Protein AF-A0A534JGC3-F1 (afdb_monomer)

Solvent-accessible surface area (backbone atoms only — not comparable to full-atom values): 11178 Å² total; per-residue (Å²): 137,80,80,86,68,91,65,98,60,83,80,88,78,69,79,90,50,71,97,55,90,87,75,92,78,76,55,64,50,77,40,81,87,81,71,43,49,24,52,60,81,41,47,52,70,54,43,50,72,74,51,49,39,66,46,51,52,41,22,65,76,72,64,45,76,61,54,73,67,55,44,52,52,51,49,48,53,30,35,71,33,22,68,71,59,68,69,54,56,53,52,56,66,71,50,62,66,81,57,53,70,65,59,55,49,54,52,47,55,55,54,47,48,79,70,40,92,57,63,87,47,82,49,74,68,50,46,50,53,50,48,46,40,48,66,25,24,50,50,47,52,55,20,34,42,57,22,47,54,68,75,40,81,67,53,78,76,51,66,91,44,59,69,40,41,32,36,51,20,29,54,72,72,46,88,66,55,72,64,61,26,49,54,43,24,41,73,67,94

Sequence (189 aa):
MGSLGGGTGPPRIDKGLDDVYVKQTTICMVDGVQGRLLYRGYDIRDLAKFSTFEETAYLLWYGRLPNREQLAAFSGDLAANRPIPHAIVSLLKVLPKNTAPIDALRTAVSALGALDPELSDMSREANLRKAVRLTAKIPTIVAAFHRIRGGQRVVKPNAKYATAKDYLRMITGLKPDNRAARIMDIALI

Radius of gyration: 20.34 Å; Cα contacts (8 Å, |Δi|>4): 203; chains: 1; bounding box: 45×52×48 Å

Mean predicted aligned error: 4.91 Å

pLDDT: mean 94.65, std 9.85, range [38.84, 9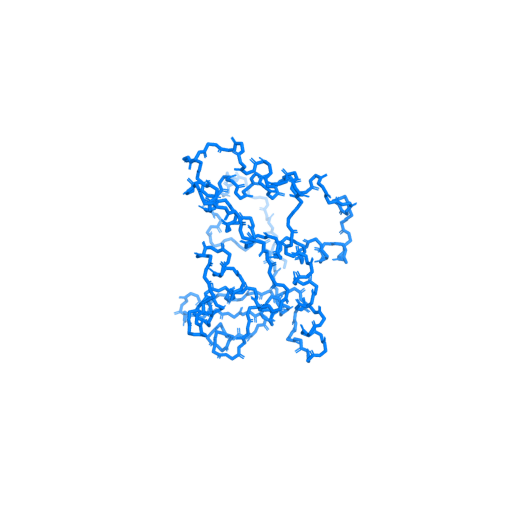8.69]

Nearest PDB structures (foldseek):
  8bp7-assembly1_D  TM=9.556E-01  e=1.464E-14  Synechococcus elongatus PCC 7942 = FACHB-805
  8bp7-assembly1_A  TM=9.537E-01  e=1.625E-14  Synechococcus elongatus PCC 7942 = FACHB-805
  8bp7-assembly1_C  TM=9.458E-01  e=5.675E-14  Synechococcus elongatus PCC 7942 = FACHB-805
  8bp7-assembly1_B  TM=9.571E-01  e=1.060E-13  Synechococcus elongatus PCC 7942 = FACHB-805
  8bp7-assembly1_F  TM=9.604E-01  e=1.240E-13  Synechococcus elongatus PCC 7942 = FACHB-805

Structure (mmCIF, N/CA/C/O backbone):
data_AF-A0A534JGC3-F1
#
_entry.id   AF-A0A534JGC3-F1
#
loop_
_atom_site.group_PDB
_atom_site.id
_atom_site.type_symbol
_atom_site.label_atom_id
_atom_site.label_alt_id
_atom_site.label_comp_id
_atom_site.label_asym_id
_atom_site.label_entity_id
_atom_site.label_seq_id
_atom_site.pdbx_PDB_ins_code
_atom_site.Cartn_x
_atom_site.Cartn_y
_atom_site.Cartn_z
_atom_site.occupancy
_atom_site.B_iso_or_equiv
_atom_site.auth_seq_id
_atom_site.auth_comp_id
_atom_site.auth_asym_id
_atom_site.auth_atom_id
_atom_site.pdbx_PDB_model_num
ATOM 1 N N . MET A 1 1 ? 26.331 10.218 -27.751 1.00 38.84 1 MET A N 1
ATOM 2 C CA . MET A 1 1 ? 26.905 11.430 -27.126 1.00 38.84 1 MET A CA 1
ATOM 3 C C . MET A 1 1 ? 26.623 12.609 -28.043 1.00 38.84 1 MET A C 1
ATOM 5 O O . MET A 1 1 ? 27.377 12.843 -28.973 1.00 38.84 1 MET A O 1
ATOM 9 N N . GLY A 1 2 ? 25.486 13.280 -27.848 1.00 44.41 2 GLY A N 1
ATOM 10 C CA . GLY A 1 2 ? 25.210 14.562 -28.493 1.00 44.41 2 GLY A CA 1
ATOM 11 C C . GLY A 1 2 ? 25.735 15.663 -27.584 1.00 44.41 2 GLY A C 1
ATOM 12 O O . GLY A 1 2 ? 25.279 15.782 -26.451 1.00 44.41 2 GLY A O 1
ATOM 13 N N . SER A 1 3 ? 26.744 16.389 -28.053 1.00 46.94 3 SER A N 1
ATOM 14 C CA . SER A 1 3 ? 27.280 17.585 -27.408 1.00 46.94 3 SER A CA 1
ATOM 15 C C . SER A 1 3 ? 26.150 18.593 -27.168 1.00 46.94 3 SER A C 1
ATOM 17 O O . SER A 1 3 ? 25.527 19.052 -28.125 1.00 46.94 3 SER A O 1
ATOM 19 N N . LEU A 1 4 ? 25.881 18.937 -25.903 1.00 59.03 4 LEU A N 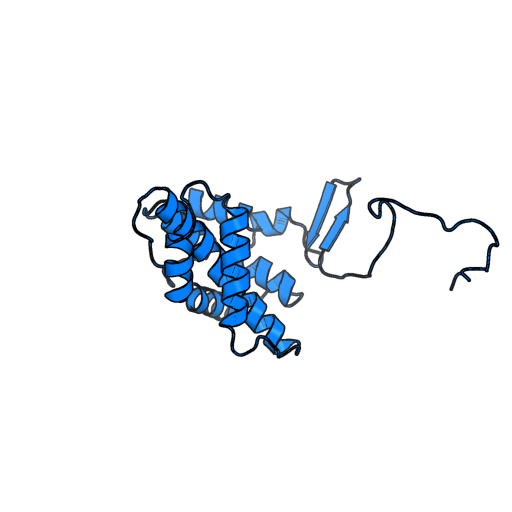1
ATOM 20 C CA . LEU A 1 4 ? 25.120 20.139 -25.555 1.00 59.03 4 LEU A CA 1
ATOM 21 C C . LEU A 1 4 ? 26.043 21.332 -25.813 1.00 59.03 4 LEU A C 1
ATOM 23 O O . LEU A 1 4 ? 26.717 21.834 -24.915 1.00 59.03 4 LEU A O 1
ATOM 27 N N . GLY A 1 5 ? 26.138 21.701 -27.090 1.00 47.84 5 GLY A N 1
ATOM 28 C CA . GLY A 1 5 ? 26.887 22.856 -27.551 1.00 47.84 5 GLY A CA 1
ATOM 29 C C . GLY A 1 5 ? 26.400 24.122 -26.854 1.00 47.84 5 GLY A C 1
ATOM 30 O O . GLY A 1 5 ? 25.197 24.339 -26.700 1.00 47.84 5 GLY A O 1
ATOM 31 N N . GLY A 1 6 ? 27.360 24.949 -26.439 1.00 53.56 6 GLY A N 1
ATOM 32 C CA . GLY A 1 6 ? 27.136 26.281 -25.893 1.00 53.56 6 GLY A CA 1
ATOM 33 C C . GLY A 1 6 ? 26.474 27.200 -26.916 1.00 53.56 6 GLY A C 1
ATOM 34 O O . GLY A 1 6 ? 27.149 27.911 -27.653 1.00 53.56 6 GLY A O 1
ATOM 35 N N . GLY A 1 7 ? 25.144 27.175 -26.960 1.00 58.59 7 GLY A N 1
ATOM 36 C CA . GLY A 1 7 ? 24.338 28.177 -27.640 1.00 58.59 7 GLY A CA 1
ATOM 37 C C . GLY A 1 7 ? 24.177 29.402 -26.746 1.00 58.59 7 GLY A C 1
ATOM 38 O O . GLY A 1 7 ? 23.713 29.292 -25.616 1.00 58.59 7 GLY A O 1
ATOM 39 N N . THR A 1 8 ? 24.524 30.578 -27.258 1.00 63.91 8 THR A N 1
ATOM 40 C CA . THR A 1 8 ? 24.364 31.893 -26.610 1.00 63.91 8 THR A CA 1
ATOM 41 C C . THR A 1 8 ? 22.908 32.397 -26.609 1.00 63.91 8 THR A C 1
ATOM 43 O O . THR A 1 8 ? 22.660 33.601 -26.598 1.00 63.91 8 THR A O 1
ATOM 46 N N . GLY A 1 9 ? 21.930 31.485 -26.636 1.00 72.00 9 GLY A N 1
ATOM 47 C CA . GLY A 1 9 ? 20.498 31.787 -26.572 1.00 72.00 9 GLY A CA 1
ATOM 48 C C . GLY A 1 9 ? 19.922 31.555 -25.170 1.00 72.00 9 GLY A C 1
ATOM 49 O O . GLY A 1 9 ? 20.527 30.839 -24.370 1.00 72.00 9 GLY A O 1
ATOM 50 N N . PRO A 1 10 ? 18.756 32.139 -24.844 1.00 77.25 10 PRO A N 1
ATOM 51 C CA . PRO A 1 10 ? 18.090 31.860 -23.576 1.00 77.25 10 PRO A CA 1
ATOM 52 C C . PRO A 1 10 ? 17.794 30.353 -23.449 1.00 77.25 10 PRO A C 1
ATOM 54 O O . PRO A 1 10 ? 17.443 29.715 -24.447 1.00 77.25 10 PRO A O 1
ATOM 57 N N . PRO A 1 11 ? 17.933 29.762 -22.247 1.00 80.88 11 PRO A N 1
ATOM 58 C CA . PRO A 1 11 ? 17.708 28.336 -22.045 1.00 80.88 11 PRO A CA 1
ATOM 59 C C . PRO A 1 11 ? 16.278 27.954 -22.437 1.00 80.88 11 PRO A C 1
ATOM 61 O O . PRO A 1 11 ? 15.320 28.658 -22.111 1.00 80.88 11 PRO A O 1
ATOM 64 N N . ARG A 1 12 ? 16.127 26.814 -23.117 1.00 82.62 12 ARG A N 1
ATOM 65 C CA . ARG A 1 12 ? 14.813 26.226 -23.393 1.00 82.62 12 ARG A CA 1
ATOM 66 C C . ARG A 1 12 ? 14.196 25.749 -22.074 1.00 82.62 12 ARG A C 1
ATOM 68 O O . ARG A 1 12 ? 14.819 24.980 -21.348 1.00 82.62 12 ARG A O 1
ATOM 75 N N . ILE A 1 13 ? 12.987 26.220 -21.766 1.00 85.31 13 ILE A N 1
ATOM 76 C CA . ILE A 1 13 ? 12.234 25.846 -20.561 1.00 85.31 13 ILE A CA 1
ATOM 77 C C . ILE A 1 13 ? 11.013 25.028 -20.987 1.00 85.31 13 ILE A C 1
ATOM 79 O O . ILE A 1 13 ? 10.005 25.594 -21.410 1.00 85.31 13 ILE A O 1
ATOM 83 N N . ASP A 1 14 ? 11.085 23.707 -20.838 1.00 86.19 14 ASP A N 1
ATOM 84 C CA . ASP A 1 14 ? 9.953 22.803 -21.061 1.00 86.19 14 ASP A CA 1
ATOM 85 C C . ASP A 1 14 ? 9.139 22.667 -19.756 1.00 86.19 14 ASP A C 1
ATOM 87 O O . ASP A 1 14 ? 9.500 21.937 -18.828 1.00 86.19 14 ASP A O 1
ATOM 91 N N . LYS A 1 15 ? 8.047 23.437 -19.636 1.00 88.38 15 LYS A N 1
ATOM 92 C CA . LYS A 1 15 ? 7.159 23.394 -18.459 1.00 88.38 15 LYS A CA 1
ATOM 93 C C . LYS A 1 15 ? 6.433 22.046 -18.404 1.00 88.38 15 LYS A C 1
ATOM 95 O O . LYS A 1 15 ? 5.846 21.638 -19.392 1.00 88.38 15 LYS A O 1
ATOM 100 N N . GLY A 1 16 ? 6.435 21.391 -17.242 1.00 92.25 16 GLY A N 1
ATOM 101 C CA . GLY A 1 16 ? 5.720 20.122 -17.033 1.00 92.25 16 GLY A CA 1
ATOM 102 C C . GLY A 1 16 ? 6.505 18.856 -17.392 1.00 92.25 16 GLY A C 1
ATOM 103 O O . GLY A 1 16 ? 6.066 17.779 -17.010 1.00 92.25 16 GLY A O 1
ATOM 104 N N . LEU A 1 17 ? 7.692 18.984 -18.007 1.00 92.06 17 LEU A N 1
ATOM 105 C CA . LEU A 1 17 ? 8.530 17.867 -18.480 1.00 92.06 17 LEU A CA 1
ATOM 106 C C . LEU A 1 17 ? 7.886 17.011 -19.589 1.00 92.06 17 LEU A C 1
ATOM 108 O O . LEU A 1 17 ? 8.286 15.863 -19.786 1.00 92.06 17 LEU A O 1
ATOM 112 N N . ASP A 1 18 ? 6.928 17.570 -20.331 1.00 89.31 18 ASP A N 1
ATOM 113 C CA . ASP A 1 18 ? 6.351 16.911 -21.504 1.00 89.31 18 ASP A CA 1
ATOM 114 C C . ASP A 1 18 ? 7.446 16.634 -22.547 1.00 89.31 18 ASP A C 1
ATOM 116 O O . ASP A 1 18 ? 8.287 17.489 -22.825 1.00 89.31 18 ASP A O 1
ATOM 120 N N . ASP A 1 19 ? 7.467 15.409 -23.078 1.00 86.38 19 ASP A N 1
ATOM 121 C CA . ASP A 1 19 ? 8.487 14.895 -24.005 1.00 86.38 19 ASP A CA 1
ATOM 122 C C . ASP A 1 19 ? 9.945 14.941 -23.487 1.00 86.38 19 ASP A C 1
ATOM 124 O O . ASP A 1 19 ? 10.899 14.810 -24.260 1.00 86.38 19 ASP A O 1
ATOM 128 N N . VAL A 1 20 ? 10.148 15.059 -22.166 1.00 92.19 20 VAL A N 1
ATOM 129 C CA . VAL A 1 20 ? 11.479 15.037 -21.536 1.00 92.19 20 VAL A CA 1
ATOM 130 C C . VAL A 1 20 ? 11.757 13.685 -20.872 1.00 92.19 20 VAL A C 1
ATOM 132 O O . VAL A 1 20 ? 11.174 13.320 -19.850 1.00 92.19 20 VAL A O 1
ATOM 135 N N . TYR A 1 21 ? 12.738 12.947 -21.398 1.00 91.38 21 TYR A N 1
ATOM 136 C CA . TYR A 1 21 ? 13.225 11.716 -20.769 1.00 91.38 21 TYR A CA 1
ATOM 137 C C . TYR A 1 21 ? 14.117 12.021 -19.554 1.00 91.38 21 TYR A C 1
ATOM 139 O O . TYR A 1 21 ? 15.240 12.499 -19.701 1.00 91.38 21 TYR A O 1
ATOM 147 N N . VAL A 1 22 ? 13.642 11.694 -18.346 1.00 94.62 22 VAL A N 1
ATOM 148 C CA . VAL A 1 22 ? 14.356 11.989 -17.083 1.00 94.62 22 VAL A CA 1
ATOM 149 C C . VAL A 1 22 ? 15.281 10.851 -16.635 1.00 94.62 22 VAL A C 1
ATOM 151 O O . VAL A 1 22 ? 16.325 11.094 -16.029 1.00 94.62 22 VAL A O 1
ATOM 154 N N . LYS A 1 23 ? 14.902 9.588 -16.878 1.00 95.75 23 LYS A N 1
ATOM 155 C CA . LYS A 1 23 ? 15.652 8.418 -16.393 1.00 95.75 23 LYS A CA 1
ATOM 156 C C . LYS A 1 23 ? 15.297 7.142 -17.156 1.00 95.75 23 LYS A C 1
ATOM 158 O O . LYS A 1 23 ? 14.182 6.992 -17.643 1.00 95.75 23 LYS A O 1
ATOM 163 N N . GLN A 1 24 ? 16.226 6.189 -17.182 1.00 95.88 24 GLN A N 1
ATOM 164 C CA . GLN A 1 24 ? 15.961 4.814 -17.611 1.00 95.88 24 GLN A CA 1
ATOM 165 C C . GLN A 1 24 ? 15.318 3.991 -16.481 1.00 95.88 24 GLN A C 1
ATOM 167 O O . GLN A 1 24 ? 15.704 4.108 -15.315 1.00 95.88 24 GLN A O 1
ATOM 172 N N . THR A 1 25 ? 14.356 3.129 -16.815 1.00 96.12 25 THR A N 1
ATOM 173 C CA . THR A 1 25 ? 13.675 2.246 -15.858 1.00 96.12 25 THR A CA 1
ATOM 174 C C . THR A 1 25 ? 13.360 0.894 -16.483 1.00 96.12 25 THR A C 1
ATOM 176 O O . THR A 1 25 ? 13.148 0.785 -17.685 1.00 96.12 25 THR A O 1
ATOM 179 N N . THR A 1 26 ? 13.307 -0.136 -15.644 1.00 96.06 26 THR A N 1
ATOM 180 C CA . THR A 1 26 ? 12.885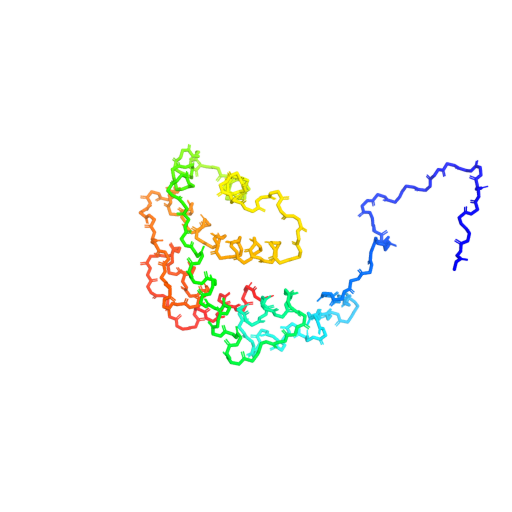 -1.493 -16.018 1.00 96.06 26 THR A CA 1
ATOM 181 C C . THR A 1 26 ? 11.605 -1.914 -15.294 1.00 96.06 26 THR A C 1
ATOM 183 O O . THR A 1 26 ? 11.266 -3.094 -15.292 1.00 96.06 26 THR A O 1
ATOM 186 N N . ILE A 1 27 ? 10.927 -0.986 -14.603 1.00 97.25 27 ILE A N 1
ATOM 187 C CA . ILE A 1 27 ? 9.768 -1.287 -13.744 1.00 97.25 27 ILE A CA 1
ATOM 188 C C . ILE A 1 27 ? 8.490 -1.413 -14.570 1.00 97.25 27 ILE A C 1
ATOM 190 O O . ILE A 1 27 ? 7.770 -2.401 -14.444 1.00 97.25 27 ILE A O 1
ATOM 194 N N . CYS A 1 28 ? 8.217 -0.409 -15.397 1.00 96.50 28 CYS A N 1
ATOM 195 C CA . CYS A 1 28 ? 6.967 -0.266 -16.119 1.00 96.50 28 CYS A CA 1
ATOM 196 C C . CYS A 1 28 ? 7.232 0.310 -17.513 1.00 96.50 28 CYS A C 1
ATOM 198 O O . CYS A 1 28 ? 8.108 1.164 -17.663 1.00 96.50 28 CYS A O 1
ATOM 200 N N . MET A 1 29 ? 6.475 -0.151 -18.505 1.00 96.62 29 MET A N 1
ATOM 201 C CA . MET A 1 29 ? 6.429 0.418 -19.849 1.00 96.62 29 MET A CA 1
ATOM 202 C C . MET A 1 29 ? 4.987 0.807 -20.169 1.00 96.62 29 MET A C 1
ATOM 204 O O . MET A 1 29 ? 4.080 -0.015 -20.037 1.00 96.62 29 MET A O 1
ATOM 208 N N . VAL A 1 30 ? 4.793 2.047 -20.613 1.00 96.31 30 VAL A N 1
ATOM 209 C CA . VAL A 1 30 ? 3.500 2.570 -21.060 1.00 96.31 30 VAL A CA 1
ATOM 210 C C . VAL A 1 30 ? 3.601 2.868 -22.549 1.00 96.31 30 VAL A C 1
ATOM 212 O O . VAL A 1 30 ? 4.459 3.643 -22.961 1.00 96.31 30 VAL A O 1
ATOM 215 N N . ASP A 1 31 ? 2.722 2.266 -23.340 1.00 94.12 31 ASP A N 1
ATOM 216 C CA . ASP A 1 31 ? 2.498 2.623 -24.738 1.00 94.12 31 ASP A CA 1
ATOM 217 C C . ASP A 1 31 ? 1.109 3.257 -24.846 1.00 94.12 31 ASP A C 1
ATOM 219 O O . ASP A 1 31 ? 0.085 2.567 -24.854 1.00 94.12 31 ASP A O 1
ATOM 223 N N . GLY A 1 32 ? 1.079 4.591 -24.883 1.00 91.00 32 GLY A N 1
ATOM 224 C CA . GLY A 1 32 ? -0.159 5.362 -24.987 1.00 91.00 32 GLY A CA 1
ATOM 225 C C . GLY A 1 32 ? -0.838 5.254 -26.354 1.00 91.00 32 GLY A C 1
ATOM 226 O O . GLY A 1 32 ? -2.045 5.456 -26.437 1.00 91.00 32 GLY A O 1
ATOM 227 N N . VAL A 1 33 ? -0.098 4.893 -27.408 1.00 92.56 33 VAL A N 1
ATOM 228 C CA . VAL A 1 33 ? -0.638 4.759 -28.770 1.00 92.56 33 VAL A CA 1
ATOM 229 C C . VAL A 1 33 ? -1.382 3.434 -28.910 1.00 92.56 33 VAL A C 1
ATOM 231 O O . VAL A 1 33 ? -2.496 3.397 -29.425 1.00 92.56 33 VAL A O 1
ATOM 234 N N . GLN A 1 34 ? -0.792 2.344 -28.415 1.00 93.25 34 GLN A N 1
ATOM 235 C CA . GLN A 1 34 ? -1.412 1.014 -28.435 1.00 93.25 34 GLN A CA 1
ATOM 236 C C . GLN A 1 34 ? -2.290 0.732 -27.205 1.00 93.25 34 GLN A C 1
ATOM 238 O O . GLN A 1 34 ? -2.928 -0.320 -27.129 1.00 93.25 34 GLN A O 1
ATOM 243 N N . GLY A 1 35 ? -2.310 1.636 -26.221 1.00 94.06 35 GLY A N 1
ATOM 244 C CA . GLY A 1 35 ? -3.048 1.462 -24.971 1.00 94.06 35 GLY A CA 1
ATOM 245 C C . GLY A 1 35 ? -2.554 0.265 -24.153 1.00 94.06 35 GLY A C 1
ATOM 246 O O . GLY A 1 35 ? -3.367 -0.501 -23.624 1.00 94.06 35 GLY A O 1
ATOM 247 N N . ARG A 1 36 ? -1.230 0.066 -24.087 1.00 95.38 36 ARG A N 1
ATOM 248 C CA . ARG A 1 36 ? -0.596 -1.049 -23.367 1.00 95.38 36 ARG A CA 1
ATOM 249 C C . ARG A 1 36 ? 0.160 -0.562 -22.140 1.00 95.38 36 ARG A C 1
ATOM 251 O O . ARG A 1 36 ? 0.865 0.443 -22.179 1.00 95.38 36 ARG A O 1
ATOM 258 N N . LEU A 1 37 ? 0.046 -1.333 -21.066 1.00 97.25 37 LEU A N 1
ATOM 259 C CA . LEU A 1 37 ? 0.749 -1.121 -19.808 1.00 97.25 37 LEU A CA 1
ATOM 260 C C . LEU A 1 37 ? 1.401 -2.439 -19.401 1.00 97.25 37 LEU A C 1
ATOM 262 O O . LEU A 1 37 ? 0.703 -3.436 -19.209 1.00 97.25 37 LEU A O 1
ATOM 266 N N . LEU A 1 38 ? 2.729 -2.439 -19.287 1.00 97.75 38 LEU A N 1
ATOM 267 C CA . LEU A 1 38 ? 3.504 -3.612 -18.900 1.00 97.75 38 LEU A CA 1
ATOM 268 C C . LEU A 1 38 ? 4.206 -3.375 -17.565 1.00 97.75 38 LEU A C 1
ATOM 270 O O . LEU A 1 38 ? 4.973 -2.421 -17.443 1.00 97.75 38 LEU A O 1
ATOM 274 N N . TYR A 1 39 ? 4.045 -4.281 -16.605 1.00 98.31 39 TYR A N 1
ATOM 275 C CA . TYR A 1 39 ? 4.857 -4.328 -15.387 1.00 98.31 39 TYR A CA 1
ATOM 276 C C . TYR A 1 39 ? 5.914 -5.409 -15.524 1.00 98.31 39 TYR A C 1
ATOM 278 O O . TYR A 1 39 ? 5.590 -6.585 -15.665 1.00 98.31 39 TYR A O 1
ATOM 286 N N . ARG A 1 40 ? 7.194 -5.022 -15.495 1.00 97.50 40 ARG A N 1
ATOM 287 C CA . ARG A 1 40 ? 8.328 -5.949 -15.680 1.00 97.50 40 ARG A CA 1
ATOM 288 C C . ARG A 1 40 ? 8.177 -6.863 -16.914 1.00 97.50 40 ARG A C 1
ATOM 290 O O . ARG A 1 40 ? 8.612 -8.007 -16.890 1.00 97.50 40 ARG A O 1
ATOM 297 N N . GLY A 1 41 ? 7.545 -6.358 -17.976 1.00 96.56 41 GLY A N 1
ATOM 298 C CA . GLY A 1 41 ? 7.282 -7.099 -19.217 1.00 96.56 41 GLY A CA 1
ATOM 299 C C . GLY A 1 41 ? 5.956 -7.873 -19.268 1.00 96.56 41 GLY A C 1
ATOM 300 O O . GLY A 1 41 ? 5.591 -8.330 -20.346 1.00 96.56 41 GLY A O 1
ATOM 301 N N . TYR A 1 42 ? 5.212 -7.979 -18.164 1.00 98.00 42 TYR A N 1
ATOM 302 C CA . TYR A 1 42 ? 3.896 -8.627 -18.117 1.00 98.00 42 TYR A CA 1
ATOM 303 C C . TYR A 1 42 ? 2.781 -7.626 -18.408 1.00 98.00 42 TYR A C 1
ATOM 305 O O . TYR A 1 42 ? 2.783 -6.535 -17.837 1.00 98.00 42 TYR A O 1
ATOM 313 N N . ASP A 1 43 ? 1.820 -7.991 -19.260 1.00 97.62 43 ASP A N 1
ATOM 314 C CA . ASP A 1 43 ? 0.655 -7.147 -19.536 1.00 97.62 43 ASP A CA 1
ATOM 315 C C . ASP A 1 43 ? -0.219 -7.006 -18.285 1.00 97.62 43 ASP A C 1
ATOM 317 O O . ASP A 1 43 ? -0.515 -7.989 -17.598 1.00 97.62 43 ASP A O 1
ATOM 321 N N . ILE A 1 44 ? -0.650 -5.779 -17.981 1.00 96.94 44 ILE A N 1
ATOM 322 C CA . ILE A 1 44 ? -1.497 -5.507 -16.816 1.00 96.94 44 ILE A CA 1
ATOM 323 C C . ILE A 1 44 ? -2.795 -6.325 -16.843 1.00 96.94 44 ILE A C 1
ATOM 325 O O . ILE A 1 44 ? -3.302 -6.712 -15.791 1.00 96.94 44 ILE A O 1
ATOM 329 N N . ARG A 1 45 ? -3.323 -6.640 -18.034 1.00 96.81 45 ARG A N 1
ATOM 330 C CA . ARG A 1 45 ? -4.542 -7.446 -18.195 1.00 96.81 45 ARG A CA 1
ATOM 331 C C . ARG A 1 45 ? -4.313 -8.892 -17.767 1.00 96.81 45 ARG A C 1
ATOM 333 O O . ARG A 1 45 ? -5.205 -9.491 -17.166 1.00 96.81 45 ARG A O 1
ATOM 340 N N . ASP A 1 46 ? -3.124 -9.430 -18.027 1.00 97.94 46 ASP A N 1
ATOM 341 C CA . ASP A 1 46 ? -2.746 -10.773 -17.588 1.00 97.94 46 ASP A CA 1
ATOM 342 C C . ASP A 1 46 ? -2.546 -10.809 -16.074 1.00 97.94 46 ASP A C 1
ATOM 344 O O . ASP A 1 46 ? -3.066 -11.705 -15.409 1.00 97.94 46 ASP A O 1
ATOM 348 N N . LEU A 1 47 ? -1.887 -9.795 -15.502 1.00 98.19 47 LEU A N 1
ATOM 349 C CA . LEU A 1 47 ? -1.742 -9.674 -14.049 1.00 98.19 47 LEU A CA 1
ATOM 350 C C . LEU A 1 47 ? -3.109 -9.554 -13.361 1.00 98.19 47 LEU A C 1
ATOM 352 O O . LEU A 1 47 ? -3.402 -10.311 -12.441 1.00 98.19 47 LEU A O 1
ATOM 356 N N . ALA A 1 48 ? -3.999 -8.692 -13.850 1.00 97.69 48 ALA A N 1
ATOM 357 C CA . ALA A 1 48 ? -5.353 -8.560 -13.315 1.00 97.69 48 ALA A CA 1
ATOM 358 C C . ALA A 1 48 ? -6.158 -9.871 -13.403 1.00 97.69 48 ALA A C 1
ATOM 360 O O . ALA A 1 48 ? -6.979 -10.177 -12.534 1.00 97.69 48 ALA A O 1
ATOM 361 N N . LYS A 1 49 ? -5.944 -10.674 -14.450 1.00 97.69 49 LYS A N 1
ATOM 362 C CA . LYS A 1 49 ? -6.685 -11.922 -14.656 1.00 97.69 49 LYS A CA 1
ATOM 363 C C . LYS A 1 49 ? -6.126 -13.088 -13.844 1.00 97.69 49 LYS A C 1
ATOM 365 O O . LYS A 1 49 ? -6.920 -13.850 -13.292 1.00 97.69 49 LYS A O 1
ATOM 370 N N . PHE A 1 50 ? -4.805 -13.214 -13.753 1.00 97.94 50 PHE A N 1
ATOM 371 C CA . PHE A 1 50 ? -4.133 -14.430 -13.281 1.00 97.94 50 PHE A CA 1
ATOM 372 C C . PHE A 1 50 ? -3.254 -14.243 -12.042 1.00 97.94 50 PHE A C 1
ATOM 374 O O . PHE A 1 50 ? -2.886 -15.240 -11.431 1.00 97.94 50 PHE A O 1
ATOM 381 N N . SER A 1 51 ? -2.942 -13.004 -11.662 1.00 98.19 51 SER A N 1
ATOM 382 C CA . SER A 1 51 ? -2.123 -12.673 -10.492 1.00 98.19 51 SER A CA 1
ATOM 383 C C . SER A 1 51 ? -2.990 -12.197 -9.322 1.00 98.19 51 SER A C 1
ATOM 385 O O . SER A 1 51 ? -4.213 -12.025 -9.438 1.00 98.19 51 SER A O 1
ATOM 387 N N . THR A 1 52 ? -2.333 -11.973 -8.193 1.00 98.56 52 THR A N 1
ATOM 388 C CA . THR A 1 52 ? -2.844 -11.316 -6.985 1.00 98.56 52 THR A CA 1
ATOM 389 C C . THR A 1 52 ? -2.079 -10.025 -6.708 1.00 98.56 52 THR A C 1
ATOM 391 O O . THR A 1 52 ? -0.990 -9.806 -7.252 1.00 98.56 52 THR A O 1
ATOM 394 N N . PHE A 1 53 ? -2.612 -9.164 -5.837 1.00 98.62 53 PHE A N 1
ATOM 395 C CA . PHE A 1 53 ? -1.884 -7.977 -5.386 1.00 98.62 53 PHE A CA 1
ATOM 396 C C . PHE A 1 53 ? -0.509 -8.333 -4.800 1.00 98.62 53 PHE A C 1
ATOM 398 O O . PHE A 1 53 ? 0.483 -7.680 -5.120 1.00 98.62 53 PHE A O 1
ATOM 405 N N . GLU A 1 54 ? -0.423 -9.372 -3.966 1.00 98.62 54 GLU A N 1
ATOM 406 C CA . GLU A 1 54 ? 0.833 -9.804 -3.350 1.00 98.62 54 GLU A CA 1
ATOM 407 C C . GLU A 1 54 ? 1.874 -10.264 -4.386 1.00 98.62 54 GLU A C 1
ATOM 409 O O . GLU A 1 54 ? 3.040 -9.875 -4.294 1.00 98.62 54 GLU A O 1
ATOM 414 N N . GLU A 1 55 ? 1.470 -11.033 -5.401 1.00 98.56 55 GLU A N 1
ATOM 415 C CA . GLU A 1 55 ? 2.355 -11.444 -6.501 1.00 98.56 55 GLU A CA 1
ATOM 416 C C . GLU A 1 55 ? 2.826 -10.254 -7.342 1.00 98.56 55 GLU A C 1
ATOM 418 O O . GLU A 1 55 ? 4.014 -10.149 -7.653 1.00 98.56 55 GLU A O 1
ATOM 423 N N . THR A 1 56 ? 1.923 -9.325 -7.666 1.00 98.56 56 THR A N 1
ATOM 424 C CA . THR A 1 56 ? 2.254 -8.121 -8.439 1.00 98.56 56 THR A CA 1
ATOM 425 C C . THR A 1 56 ? 3.165 -7.181 -7.646 1.00 98.56 56 THR A C 1
ATOM 427 O O . THR A 1 56 ? 4.148 -6.666 -8.181 1.00 98.56 56 THR A O 1
ATOM 430 N N . ALA A 1 57 ? 2.913 -6.989 -6.350 1.00 98.38 57 ALA A N 1
ATOM 431 C CA . ALA A 1 57 ? 3.794 -6.214 -5.484 1.00 98.38 57 ALA A CA 1
ATOM 432 C C . ALA A 1 57 ? 5.192 -6.848 -5.419 1.00 98.38 57 ALA A C 1
ATOM 434 O O . ALA A 1 57 ? 6.195 -6.143 -5.560 1.00 98.38 57 ALA A O 1
ATOM 435 N N . TYR A 1 58 ? 5.274 -8.175 -5.277 1.00 98.56 58 TYR A N 1
ATOM 436 C CA . TYR A 1 58 ? 6.545 -8.894 -5.326 1.00 98.56 58 TYR A CA 1
ATOM 437 C C . TYR A 1 58 ? 7.257 -8.681 -6.672 1.00 98.56 58 TYR A C 1
ATOM 439 O O . TYR A 1 58 ? 8.434 -8.316 -6.703 1.00 98.56 58 TYR A O 1
ATOM 447 N N . LEU A 1 59 ? 6.541 -8.824 -7.790 1.00 98.50 59 LEU A N 1
ATOM 448 C CA . LEU A 1 59 ? 7.066 -8.582 -9.134 1.00 98.50 59 LEU A CA 1
ATOM 449 C C . LEU A 1 59 ? 7.693 -7.189 -9.263 1.00 98.50 59 LEU A C 1
ATOM 451 O O . LEU A 1 59 ? 8.812 -7.052 -9.763 1.00 98.50 59 LEU A O 1
ATOM 455 N N . LEU A 1 60 ? 7.010 -6.148 -8.790 1.00 98.06 60 LEU A N 1
ATOM 456 C CA . LEU A 1 60 ? 7.504 -4.775 -8.889 1.00 98.06 60 LEU A CA 1
ATOM 457 C C . LEU A 1 60 ? 8.774 -4.560 -8.051 1.00 98.06 60 LEU A C 1
ATOM 459 O O . LEU A 1 60 ? 9.750 -3.984 -8.555 1.00 98.06 60 LEU A O 1
ATOM 463 N N . TRP A 1 61 ? 8.801 -5.074 -6.817 1.00 96.62 61 TRP A N 1
ATOM 464 C CA . TRP A 1 61 ? 9.921 -4.887 -5.890 1.00 96.62 61 TRP A CA 1
ATOM 465 C C . TRP A 1 61 ? 11.158 -5.723 -6.221 1.00 96.62 61 TRP A C 1
ATOM 467 O O . TRP A 1 61 ? 12.280 -5.212 -6.103 1.00 96.62 61 TRP A O 1
ATOM 477 N N . TYR A 1 62 ? 10.960 -6.974 -6.644 1.00 96.12 62 TYR A N 1
ATOM 478 C CA . TYR A 1 62 ? 12.022 -7.964 -6.861 1.00 96.12 62 TYR A CA 1
ATOM 479 C C . TYR A 1 62 ? 12.320 -8.234 -8.343 1.00 96.12 62 TYR A C 1
ATOM 481 O O . TYR A 1 62 ? 13.306 -8.895 -8.657 1.00 96.12 62 TYR A O 1
ATOM 489 N N . GLY A 1 63 ? 11.508 -7.707 -9.262 1.00 97.00 63 GLY A N 1
ATOM 490 C CA . GLY A 1 6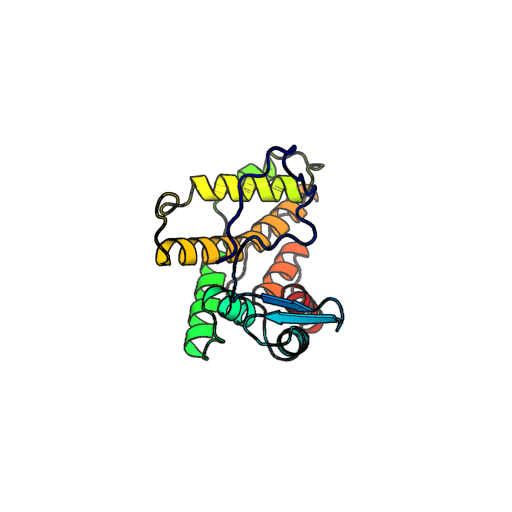3 ? 11.735 -7.781 -10.709 1.00 97.00 63 GLY A CA 1
ATOM 491 C C . GLY A 1 63 ? 11.334 -9.102 -11.369 1.00 97.00 63 GLY A C 1
ATOM 492 O O . GLY A 1 63 ? 11.514 -9.240 -12.575 1.00 97.00 63 GLY A O 1
ATOM 493 N N . ARG A 1 64 ? 10.788 -10.059 -10.613 1.00 97.50 64 ARG A N 1
ATOM 494 C CA . ARG A 1 64 ? 10.318 -11.364 -11.104 1.00 97.50 64 ARG A CA 1
ATOM 495 C C . ARG A 1 64 ? 9.119 -11.844 -10.299 1.00 97.50 64 ARG A C 1
ATOM 497 O O . ARG A 1 64 ? 8.988 -11.462 -9.140 1.00 97.50 64 ARG A O 1
ATOM 504 N N . LEU A 1 65 ? 8.290 -12.704 -10.884 1.00 98.19 65 LEU A N 1
ATOM 505 C CA . LEU A 1 65 ? 7.210 -13.355 -10.144 1.00 98.19 65 LEU A CA 1
ATOM 506 C C . LEU A 1 65 ? 7.786 -14.290 -9.061 1.00 98.19 65 LEU A C 1
ATOM 508 O O . LEU A 1 65 ? 8.840 -14.907 -9.279 1.00 98.19 65 LEU A O 1
ATOM 512 N N . PRO A 1 66 ? 7.139 -14.379 -7.888 1.00 98.44 66 PRO A N 1
ATOM 513 C CA . PRO A 1 66 ? 7.575 -15.269 -6.823 1.00 98.44 66 PRO A CA 1
ATOM 514 C C . PRO A 1 66 ? 7.246 -16.728 -7.158 1.00 98.44 66 PRO A C 1
ATOM 516 O O . PRO A 1 66 ? 6.251 -17.026 -7.814 1.00 98.44 66 PRO A O 1
ATOM 519 N N . ASN A 1 67 ? 8.046 -17.661 -6.640 1.00 98.56 67 ASN A N 1
ATOM 520 C CA . ASN A 1 67 ? 7.585 -19.042 -6.488 1.00 98.56 67 ASN A CA 1
ATOM 521 C C . ASN A 1 67 ? 6.661 -19.170 -5.253 1.00 98.56 67 ASN A C 1
ATOM 523 O O . ASN A 1 67 ? 6.473 -18.219 -4.493 1.00 98.56 67 ASN A O 1
ATOM 527 N N . ARG A 1 68 ? 6.107 -20.364 -5.012 1.00 98.31 68 ARG A N 1
ATOM 528 C CA . ARG A 1 68 ? 5.154 -20.600 -3.913 1.00 98.31 68 ARG A CA 1
ATOM 529 C C . ARG A 1 68 ? 5.710 -20.265 -2.524 1.00 98.31 68 ARG A C 1
ATOM 531 O O . ARG A 1 68 ? 4.993 -19.691 -1.709 1.00 98.31 68 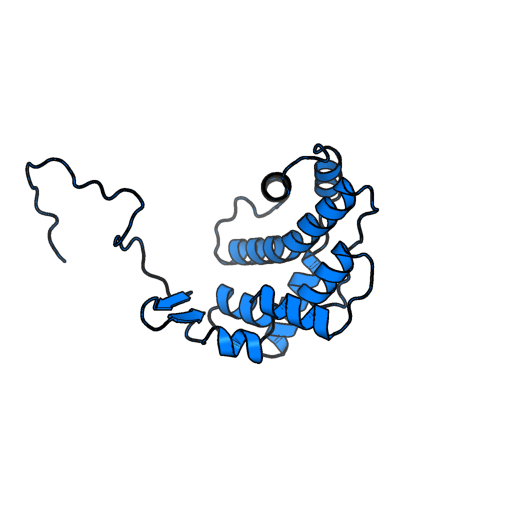ARG A O 1
ATOM 538 N N . GLU A 1 69 ? 6.960 -20.623 -2.250 1.00 98.50 69 GLU A N 1
ATOM 539 C CA . GLU A 1 69 ? 7.602 -20.372 -0.953 1.00 98.50 69 GLU A CA 1
ATOM 540 C C . GLU A 1 69 ? 7.864 -18.879 -0.751 1.00 98.50 69 GLU A C 1
ATOM 542 O O . GLU A 1 69 ? 7.553 -18.322 0.300 1.00 98.50 69 GLU A O 1
ATOM 547 N N . GLN A 1 70 ? 8.358 -18.210 -1.794 1.00 98.56 70 GLN A N 1
ATOM 548 C CA . GLN A 1 70 ? 8.601 -16.770 -1.797 1.00 98.56 70 GLN A CA 1
ATOM 549 C C . GLN A 1 70 ? 7.307 -15.977 -1.615 1.00 98.56 70 GLN A C 1
ATOM 551 O O . GLN A 1 70 ? 7.285 -15.016 -0.848 1.00 98.56 70 GLN A O 1
ATOM 556 N N . LEU A 1 71 ? 6.225 -16.396 -2.276 1.00 98.56 71 LEU A N 1
ATOM 557 C CA . LEU A 1 71 ? 4.917 -15.766 -2.135 1.00 98.56 71 LEU A CA 1
ATOM 558 C C . LEU A 1 71 ? 4.364 -15.948 -0.720 1.00 98.56 71 LEU A C 1
ATOM 560 O O . LEU A 1 71 ? 3.844 -14.993 -0.143 1.00 98.56 71 LEU A O 1
ATOM 564 N N . ALA A 1 72 ? 4.489 -17.148 -0.148 1.00 98.31 72 ALA A N 1
ATOM 565 C CA . ALA A 1 72 ? 4.047 -17.419 1.216 1.00 98.31 72 ALA A CA 1
ATOM 566 C C . ALA A 1 72 ? 4.815 -16.567 2.238 1.00 98.31 72 ALA A C 1
ATOM 568 O O . ALA A 1 72 ? 4.191 -15.949 3.102 1.00 98.31 72 ALA A O 1
ATOM 569 N N . ALA A 1 73 ? 6.142 -16.477 2.100 1.00 98.31 73 ALA A N 1
ATOM 570 C CA . ALA A 1 73 ? 6.986 -15.646 2.956 1.00 98.31 73 ALA A CA 1
ATOM 571 C C . ALA A 1 73 ? 6.615 -14.160 2.835 1.00 98.31 73 ALA A C 1
ATOM 573 O O . ALA A 1 73 ? 6.292 -13.520 3.832 1.00 98.31 73 ALA A O 1
ATOM 574 N N . PHE A 1 74 ? 6.545 -13.637 1.609 1.00 98.38 74 PHE A N 1
ATOM 575 C CA . PHE A 1 74 ? 6.215 -12.234 1.356 1.00 98.38 74 PHE A CA 1
ATOM 576 C C . PHE A 1 74 ? 4.805 -11.855 1.833 1.00 98.38 74 PHE A C 1
ATOM 578 O O . PHE A 1 74 ? 4.602 -10.802 2.438 1.00 98.38 74 PHE A O 1
ATOM 585 N N . SER A 1 75 ? 3.821 -12.729 1.613 1.00 98.31 75 SER A N 1
ATOM 586 C CA . SER A 1 75 ? 2.454 -12.527 2.109 1.00 98.31 75 SER A CA 1
ATOM 587 C C . SER A 1 75 ? 2.405 -12.541 3.639 1.00 98.31 75 SER A C 1
ATOM 589 O O . SER A 1 75 ? 1.676 -11.749 4.241 1.00 98.31 75 SER A O 1
ATOM 591 N N . GLY A 1 76 ? 3.198 -13.414 4.270 1.00 98.25 76 GLY A N 1
ATOM 592 C CA . GLY A 1 76 ? 3.391 -13.453 5.718 1.00 98.25 76 GLY A CA 1
ATOM 593 C C . GLY A 1 76 ? 3.994 -12.155 6.252 1.00 98.25 76 GLY A C 1
ATOM 594 O O . GLY A 1 76 ? 3.452 -11.577 7.196 1.00 98.25 76 GLY A O 1
ATOM 595 N N . ASP A 1 77 ? 5.040 -11.646 5.600 1.00 98.00 77 ASP A N 1
ATOM 596 C CA . ASP A 1 77 ? 5.691 -10.383 5.957 1.00 98.00 77 ASP A CA 1
ATOM 597 C C . ASP A 1 77 ? 4.729 -9.198 5.851 1.00 98.00 77 ASP A C 1
ATOM 599 O O . ASP A 1 77 ? 4.650 -8.375 6.771 1.00 98.00 77 ASP A O 1
ATOM 603 N N . LEU A 1 78 ? 3.950 -9.120 4.767 1.00 98.50 78 LEU A N 1
ATOM 604 C CA . LEU A 1 78 ? 2.908 -8.106 4.619 1.00 98.50 78 LEU A CA 1
ATOM 605 C C . LEU A 1 78 ? 1.884 -8.217 5.751 1.00 98.50 78 LEU A C 1
ATOM 607 O O . LEU A 1 78 ? 1.620 -7.229 6.434 1.00 98.50 78 LEU A O 1
ATOM 611 N N . ALA A 1 79 ? 1.337 -9.410 5.996 1.00 98.25 79 ALA A N 1
ATOM 612 C CA . ALA A 1 79 ? 0.334 -9.640 7.033 1.00 98.25 79 ALA A CA 1
ATOM 613 C C . ALA A 1 79 ? 0.835 -9.263 8.438 1.00 98.25 79 ALA A C 1
ATOM 615 O O . ALA A 1 79 ? 0.114 -8.589 9.183 1.00 98.25 79 ALA A O 1
ATOM 616 N N . ALA A 1 80 ? 2.071 -9.634 8.779 1.00 98.00 80 ALA A N 1
ATOM 617 C CA . ALA A 1 80 ? 2.708 -9.317 10.056 1.00 98.00 80 ALA A CA 1
ATOM 618 C C . ALA A 1 80 ? 2.926 -7.808 10.247 1.00 98.00 80 ALA A C 1
ATOM 620 O O . ALA A 1 80 ? 2.868 -7.308 11.370 1.00 98.00 80 ALA A O 1
ATOM 621 N N . ASN A 1 81 ? 3.122 -7.065 9.154 1.00 98.06 81 ASN A N 1
ATOM 622 C CA . ASN A 1 81 ? 3.399 -5.633 9.187 1.00 98.06 81 ASN A CA 1
ATOM 623 C C . ASN A 1 81 ? 2.166 -4.727 9.061 1.00 98.06 81 ASN A C 1
ATOM 625 O O . ASN A 1 81 ? 2.332 -3.511 9.182 1.00 98.06 81 ASN A O 1
ATOM 629 N N . ARG A 1 82 ? 0.956 -5.271 8.854 1.00 98.38 82 ARG A N 1
ATOM 630 C CA . ARG A 1 82 ? -0.301 -4.495 8.763 1.00 98.38 82 ARG A CA 1
ATOM 631 C C . ARG A 1 82 ? -0.681 -3.716 10.026 1.00 98.38 82 ARG A C 1
ATOM 633 O O . ARG A 1 82 ? -1.260 -2.636 9.868 1.00 98.38 82 ARG A O 1
ATOM 640 N N . PRO A 1 83 ? -0.459 -4.217 11.261 1.00 98.38 83 PRO A N 1
ATOM 641 C CA . PRO A 1 83 ? -0.770 -3.452 12.462 1.00 98.38 83 PRO A CA 1
ATOM 642 C C . PRO A 1 83 ? -0.029 -2.111 12.480 1.00 98.38 83 PRO A C 1
ATOM 644 O O . PRO A 1 83 ? 1.163 -2.033 12.180 1.00 98.38 83 PRO A O 1
ATOM 647 N N . ILE A 1 84 ? -0.745 -1.049 12.845 1.00 98.12 84 ILE A N 1
ATOM 648 C CA . ILE A 1 84 ? -0.180 0.298 12.983 1.00 98.12 84 ILE A CA 1
ATOM 649 C C . ILE A 1 84 ? 0.083 0.608 14.465 1.00 98.12 84 ILE A C 1
ATOM 651 O O . ILE A 1 84 ? -0.706 0.179 15.315 1.00 98.12 84 ILE A O 1
ATOM 655 N N . PRO A 1 85 ? 1.160 1.344 14.803 1.00 97.75 85 PRO A N 1
ATOM 656 C CA . PRO A 1 85 ? 1.450 1.724 16.183 1.00 97.75 85 PRO A CA 1
ATOM 657 C C . PRO A 1 85 ? 0.298 2.500 16.832 1.00 97.75 85 PRO A C 1
ATOM 659 O O . PRO A 1 85 ? -0.393 3.275 16.167 1.00 97.75 85 PRO A O 1
ATOM 662 N N . HIS A 1 86 ? 0.134 2.362 18.152 1.00 97.19 86 HIS A N 1
ATOM 663 C CA . HIS A 1 86 ? -0.898 3.092 18.899 1.00 97.19 86 HIS A CA 1
ATOM 664 C C . HIS A 1 86 ? -0.784 4.614 18.710 1.00 97.19 86 HIS A C 1
ATOM 666 O O . HIS A 1 86 ? -1.798 5.286 18.547 1.00 97.19 86 HIS A O 1
ATOM 672 N N . ALA A 1 87 ? 0.444 5.140 18.638 1.00 97.88 87 ALA A N 1
ATOM 673 C CA . ALA A 1 87 ? 0.707 6.551 18.358 1.00 97.88 87 ALA A CA 1
ATOM 674 C C . ALA A 1 87 ? 0.056 7.031 17.047 1.00 97.88 87 ALA A C 1
ATOM 676 O O . ALA A 1 87 ? -0.522 8.114 17.015 1.00 97.88 87 ALA A O 1
ATOM 677 N N . ILE A 1 88 ? 0.061 6.203 15.994 1.00 98.31 88 ILE A N 1
ATOM 678 C CA . ILE A 1 88 ? -0.579 6.532 14.712 1.00 98.31 88 ILE A CA 1
ATOM 679 C C . ILE A 1 88 ? -2.103 6.529 14.846 1.00 98.31 88 ILE A C 1
ATOM 681 O O . ILE A 1 88 ? -2.770 7.415 14.323 1.00 98.31 88 ILE A O 1
ATOM 685 N N . VAL A 1 89 ? -2.678 5.581 15.590 1.00 98.00 89 VAL A N 1
ATOM 686 C CA . VAL A 1 89 ? -4.128 5.572 15.851 1.00 98.00 89 VAL A CA 1
ATOM 687 C C . VAL A 1 89 ? -4.550 6.817 16.635 1.00 98.00 89 VAL A C 1
ATOM 689 O O . VAL A 1 89 ? -5.569 7.423 16.308 1.00 98.00 89 VAL A O 1
ATOM 692 N N . SER A 1 90 ? -3.778 7.211 17.651 1.00 98.06 90 SER A N 1
ATOM 693 C CA . SER A 1 90 ? -4.018 8.440 18.415 1.00 98.06 90 SER A CA 1
ATOM 694 C C . SER A 1 90 ? -3.917 9.681 17.534 1.00 98.06 90 SER A C 1
ATOM 696 O O . SER A 1 90 ? -4.816 10.515 17.573 1.00 98.06 90 SER A O 1
ATOM 698 N N . LEU A 1 91 ? -2.889 9.764 16.686 1.00 98.19 91 LEU A N 1
ATOM 699 C CA . LEU A 1 91 ? -2.722 10.843 15.713 1.00 98.19 91 LEU A CA 1
ATOM 700 C C . LEU A 1 91 ? -3.959 10.982 14.815 1.00 98.19 91 LEU A C 1
ATOM 702 O O . LEU A 1 91 ? -4.522 12.067 14.709 1.00 98.19 91 LEU A O 1
ATOM 706 N N . LEU A 1 92 ? -4.440 9.876 14.238 1.00 98.19 92 LEU A N 1
ATOM 707 C CA . LEU A 1 92 ? -5.627 9.873 13.377 1.00 98.19 92 LEU A CA 1
ATOM 708 C C . LEU A 1 92 ? -6.908 10.321 14.100 1.00 98.19 92 LEU A C 1
ATOM 710 O O . LEU A 1 92 ? -7.802 10.857 13.453 1.00 98.19 92 LEU A O 1
ATOM 714 N N . LYS A 1 93 ? -7.016 10.102 15.418 1.00 97.62 93 LYS A N 1
ATOM 715 C CA . LYS A 1 93 ? -8.169 10.534 16.231 1.00 97.62 93 LYS A CA 1
ATOM 716 C C . LYS A 1 93 ? -8.170 12.027 16.549 1.00 97.62 93 LYS A C 1
ATOM 718 O O . LYS A 1 93 ? -9.238 12.567 16.815 1.00 97.62 93 LYS A O 1
ATOM 723 N N . VAL A 1 94 ? -6.999 12.663 16.567 1.00 97.62 94 VAL A N 1
ATOM 724 C CA . VAL A 1 94 ? -6.860 14.102 16.848 1.00 97.62 94 VAL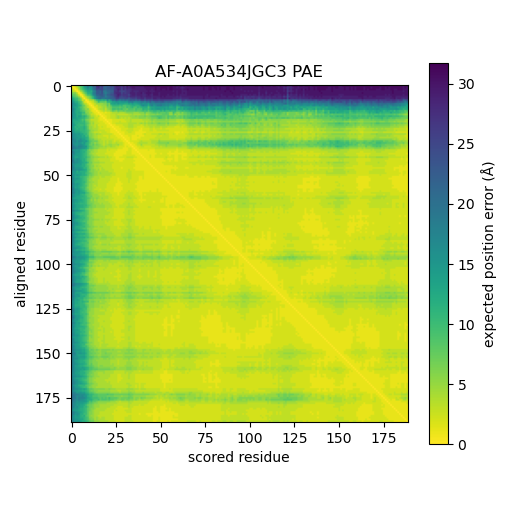 A CA 1
ATOM 725 C C . VAL A 1 94 ? -7.149 14.943 15.604 1.00 97.62 94 VAL A C 1
ATOM 727 O O . VAL A 1 94 ? -7.549 16.098 15.723 1.00 97.62 94 VAL A O 1
ATOM 730 N N . LEU A 1 95 ? -6.987 14.370 14.408 1.00 97.56 95 LEU A N 1
ATOM 731 C CA . LEU A 1 95 ? -7.319 15.061 13.166 1.00 97.56 95 LEU A CA 1
ATOM 732 C C . LEU A 1 95 ? -8.810 15.454 13.126 1.00 97.56 95 LEU A C 1
ATOM 734 O O . LEU A 1 95 ? -9.671 14.642 13.485 1.00 97.56 95 LEU A O 1
ATOM 738 N N . PRO A 1 96 ? -9.141 16.668 12.645 1.00 96.81 96 PRO A N 1
ATOM 739 C CA . PRO A 1 96 ? -10.521 17.058 12.385 1.00 96.81 96 PRO A CA 1
ATOM 740 C C . PRO A 1 96 ? -11.267 16.040 11.509 1.00 96.81 96 PRO A C 1
ATOM 742 O O . PRO A 1 96 ? -10.728 15.486 10.552 1.00 96.81 96 PRO A O 1
ATOM 745 N N . LYS A 1 97 ? -12.557 15.812 11.786 1.00 92.88 97 LYS A N 1
ATOM 746 C CA . LYS A 1 97 ? -13.369 14.836 11.027 1.00 92.88 97 LYS A CA 1
ATOM 747 C C . LYS A 1 97 ? -13.482 15.168 9.532 1.00 92.88 97 LYS A C 1
ATOM 749 O O . LYS A 1 97 ? -13.674 14.267 8.719 1.00 92.88 97 LYS A O 1
ATOM 754 N N . ASN A 1 98 ? -13.385 16.450 9.181 1.00 95.38 98 ASN A N 1
ATOM 755 C CA . ASN A 1 98 ? -13.424 16.953 7.809 1.00 95.38 98 ASN A CA 1
ATOM 756 C C . ASN A 1 98 ? -12.043 16.991 7.130 1.00 95.38 98 ASN A C 1
ATOM 758 O O . ASN A 1 98 ? -11.961 17.428 5.985 1.00 95.38 98 ASN A O 1
ATOM 762 N N . THR A 1 99 ? -10.970 16.531 7.789 1.00 97.50 99 THR A N 1
ATOM 763 C CA . THR A 1 99 ? -9.656 16.394 7.152 1.00 97.50 99 THR A CA 1
ATOM 764 C C . THR A 1 99 ? -9.764 15.498 5.918 1.00 97.50 99 THR A C 1
ATOM 766 O O . THR A 1 99 ? -10.351 14.408 5.960 1.00 97.50 99 THR A O 1
ATOM 769 N N . ALA A 1 100 ? -9.192 15.957 4.803 1.00 97.62 100 ALA A N 1
ATOM 770 C CA . ALA A 1 100 ? -9.169 15.181 3.576 1.00 97.62 100 ALA A CA 1
ATOM 771 C C . ALA A 1 100 ? -8.418 13.856 3.818 1.00 97.62 100 ALA A C 1
ATOM 773 O O . ALA A 1 100 ? -7.355 13.862 4.444 1.00 97.62 100 ALA A O 1
ATOM 774 N N . PRO A 1 101 ? -8.914 12.706 3.321 1.00 96.94 101 PRO A N 1
ATOM 775 C CA . PRO A 1 101 ? -8.253 11.415 3.532 1.00 96.94 101 PRO A CA 1
ATOM 776 C C . PRO A 1 101 ? -6.778 11.397 3.125 1.00 96.94 101 PRO A C 1
ATOM 778 O O . PRO A 1 101 ? -5.968 10.748 3.784 1.00 96.94 101 PRO A O 1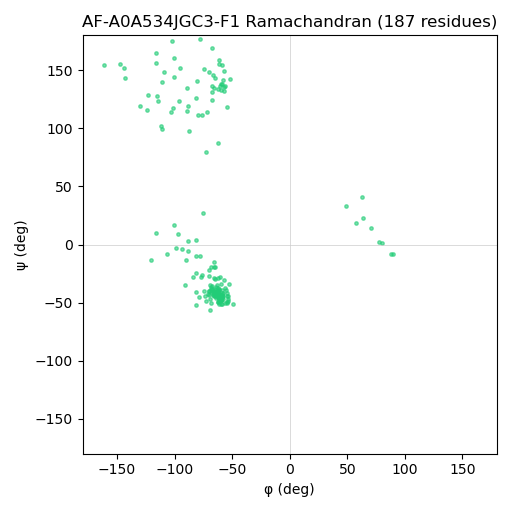
ATOM 781 N N . ILE A 1 102 ? -6.426 12.142 2.074 1.00 97.56 102 ILE A N 1
ATOM 782 C CA . ILE A 1 102 ? -5.049 12.236 1.593 1.00 97.56 102 ILE A CA 1
ATOM 783 C C . ILE A 1 102 ? -4.132 12.988 2.573 1.00 97.56 102 ILE A C 1
ATOM 785 O O . ILE A 1 102 ? -2.991 12.574 2.768 1.00 97.56 102 ILE A O 1
ATOM 789 N N . ASP A 1 103 ? -4.635 14.014 3.269 1.00 98.38 103 ASP A N 1
ATOM 790 C CA . ASP A 1 103 ? -3.870 14.752 4.284 1.00 98.38 103 ASP A CA 1
ATOM 791 C C . ASP A 1 103 ? -3.635 13.904 5.534 1.00 98.38 103 ASP A C 1
ATOM 793 O O . ASP A 1 103 ? -2.535 13.904 6.099 1.00 98.38 103 ASP A O 1
ATOM 797 N N . ALA A 1 104 ? -4.651 13.141 5.946 1.00 98.31 104 ALA A N 1
ATOM 798 C CA . ALA A 1 104 ? -4.529 12.194 7.047 1.00 98.31 104 ALA A CA 1
ATOM 799 C C . ALA A 1 104 ? -3.502 11.099 6.725 1.00 98.31 104 ALA A C 1
ATOM 801 O O . ALA A 1 104 ? -2.634 10.806 7.550 1.00 98.31 104 ALA A O 1
ATOM 802 N N . LEU A 1 105 ? -3.552 10.542 5.508 1.00 98.38 105 LEU A N 1
ATOM 803 C CA . LEU A 1 105 ? -2.596 9.539 5.048 1.00 98.38 105 LEU A CA 1
ATOM 804 C C . LEU A 1 105 ? -1.167 10.097 4.999 1.00 98.38 105 LEU A C 1
ATOM 806 O O . LEU A 1 105 ? -0.270 9.483 5.574 1.00 98.38 105 LEU A O 1
ATOM 810 N N . ARG A 1 106 ? -0.954 11.273 4.388 1.00 98.50 106 ARG A N 1
ATOM 811 C CA . ARG A 1 106 ? 0.356 11.951 4.341 1.00 98.50 106 ARG A CA 1
ATOM 812 C C . ARG A 1 106 ? 0.942 12.123 5.742 1.00 98.50 106 ARG A C 1
ATOM 814 O O . ARG A 1 106 ? 2.102 11.796 5.981 1.00 98.50 106 ARG A O 1
ATOM 821 N N . THR A 1 107 ? 0.128 12.625 6.668 1.00 98.44 107 THR A N 1
ATOM 822 C CA . THR A 1 107 ? 0.538 12.899 8.051 1.00 98.44 107 THR A CA 1
ATOM 823 C C . THR A 1 107 ? 0.895 11.608 8.791 1.00 98.44 107 THR A C 1
ATOM 825 O O . THR A 1 107 ? 1.939 11.536 9.436 1.00 98.44 107 THR A O 1
ATOM 828 N N . ALA A 1 108 ? 0.085 10.558 8.641 1.00 98.50 108 ALA A N 1
ATOM 829 C CA . ALA A 1 108 ? 0.346 9.256 9.249 1.00 98.50 108 ALA A CA 1
ATOM 830 C C . ALA A 1 108 ? 1.602 8.573 8.684 1.00 98.50 108 ALA A C 1
ATOM 832 O O . ALA A 1 108 ? 2.367 7.993 9.451 1.00 98.50 108 ALA A O 1
ATOM 833 N N . VAL A 1 109 ? 1.844 8.657 7.371 1.00 98.31 109 VAL A N 1
ATOM 834 C CA . VAL A 1 109 ? 3.057 8.109 6.736 1.00 98.31 109 VAL A CA 1
ATOM 835 C C . VAL A 1 109 ? 4.308 8.860 7.198 1.00 98.31 109 VAL A C 1
ATOM 837 O O . VAL A 1 109 ? 5.305 8.223 7.525 1.00 98.31 109 VAL A O 1
ATOM 840 N N . SER A 1 110 ? 4.247 10.190 7.305 1.00 98.25 110 SER A N 1
ATOM 841 C CA . SER A 1 110 ? 5.346 10.991 7.863 1.00 98.25 110 SER A CA 1
ATOM 842 C C . SER A 1 110 ? 5.659 10.590 9.311 1.00 98.25 110 SER A C 1
ATOM 844 O O . SER A 1 110 ? 6.804 10.293 9.651 1.00 98.25 110 SER A O 1
ATOM 846 N N . ALA A 1 111 ? 4.624 10.465 10.149 1.00 98.25 111 ALA A N 1
ATOM 847 C CA . ALA A 1 111 ? 4.775 10.019 11.532 1.00 98.25 111 ALA A CA 1
ATOM 848 C C . ALA A 1 111 ? 5.307 8.578 11.641 1.00 98.25 111 ALA A C 1
ATOM 850 O O . ALA A 1 111 ? 6.089 8.290 12.542 1.00 98.25 111 ALA A O 1
ATOM 851 N N . LEU A 1 112 ? 4.931 7.675 10.726 1.00 97.69 112 LEU A N 1
ATOM 852 C CA . LEU A 1 112 ? 5.510 6.329 10.662 1.00 97.69 112 LEU A CA 1
ATOM 853 C C . LEU A 1 112 ? 7.017 6.363 10.403 1.00 97.69 112 LEU A C 1
ATOM 855 O O . LEU A 1 112 ? 7.727 5.560 10.998 1.00 97.69 112 LEU A O 1
ATOM 859 N N . GLY A 1 113 ? 7.498 7.282 9.561 1.00 97.00 113 GLY A N 1
ATOM 860 C CA . GLY A 1 113 ? 8.929 7.453 9.306 1.00 97.00 113 GLY A CA 1
ATOM 861 C C . GLY A 1 113 ? 9.711 7.754 10.584 1.00 97.00 113 GLY A C 1
ATOM 862 O O . GLY A 1 113 ? 10.720 7.111 10.844 1.00 97.00 113 GLY A O 1
ATOM 863 N N . ALA A 1 114 ? 9.196 8.647 11.435 1.00 96.50 114 ALA A N 1
ATOM 864 C CA . ALA A 1 114 ? 9.813 8.975 12.725 1.00 96.50 114 ALA A CA 1
ATOM 865 C C . ALA A 1 114 ? 9.830 7.803 13.729 1.00 96.50 114 ALA A C 1
ATOM 867 O O . ALA A 1 114 ? 10.592 7.830 14.692 1.00 96.50 114 ALA A O 1
ATOM 868 N N . LEU A 1 115 ? 8.988 6.787 13.520 1.00 95.88 115 LEU A N 1
ATOM 869 C CA . LEU A 1 115 ? 8.909 5.583 14.352 1.00 95.88 115 LEU A CA 1
ATOM 870 C C . LEU A 1 115 ? 9.673 4.391 13.753 1.00 95.88 115 LEU A C 1
ATOM 872 O O . LEU A 1 115 ? 9.683 3.318 14.357 1.00 95.88 115 LEU A O 1
ATOM 876 N N . ASP A 1 116 ? 10.260 4.536 12.563 1.00 95.88 116 ASP A N 1
ATOM 877 C CA . ASP A 1 116 ? 10.963 3.452 11.884 1.00 95.88 116 ASP A CA 1
ATOM 878 C C . ASP A 1 116 ? 12.440 3.409 12.325 1.00 95.88 116 ASP A C 1
ATOM 880 O O . ASP A 1 116 ? 13.173 4.373 12.089 1.00 95.88 116 ASP A O 1
ATOM 884 N N . PRO A 1 117 ? 12.917 2.307 12.937 1.00 94.69 117 PRO A N 1
ATOM 885 C CA . PRO A 1 117 ? 14.300 2.213 13.407 1.00 94.69 117 PRO A CA 1
ATOM 886 C C . PRO A 1 117 ? 15.326 2.225 12.264 1.00 94.69 117 PRO A C 1
ATOM 888 O O . PRO A 1 117 ? 16.494 2.520 12.493 1.00 94.69 117 PRO A O 1
ATOM 891 N N . GLU A 1 118 ? 14.906 1.926 11.032 1.00 96.69 118 GLU A N 1
ATOM 892 C CA . GLU A 1 118 ? 15.765 1.895 9.845 1.00 96.69 118 GLU A CA 1
ATOM 893 C C . GLU A 1 118 ? 15.618 3.172 8.998 1.00 96.69 118 GLU A C 1
ATOM 895 O O . GLU A 1 118 ? 15.993 3.180 7.821 1.00 96.69 118 GLU A O 1
ATOM 900 N N . LEU A 1 119 ? 15.049 4.256 9.549 1.00 94.94 119 LEU A N 1
ATOM 901 C CA . LEU A 1 119 ? 14.786 5.501 8.815 1.00 94.94 119 LEU A CA 1
ATOM 902 C C . LEU A 1 119 ? 16.023 5.986 8.045 1.00 94.94 119 LEU A C 1
ATOM 904 O O . LEU A 1 119 ? 15.937 6.202 6.835 1.00 94.94 119 LEU A O 1
ATOM 908 N N . SER A 1 120 ? 17.163 6.082 8.731 1.00 96.69 120 SER A N 1
ATOM 909 C CA . SER A 1 120 ? 18.424 6.594 8.179 1.00 96.69 120 SER A CA 1
ATOM 910 C C . SER A 1 120 ? 19.222 5.567 7.368 1.00 96.69 120 SER A C 1
ATOM 912 O O . SER A 1 120 ? 20.193 5.938 6.713 1.00 96.69 120 SER A O 1
ATOM 914 N N . ASP A 1 121 ? 18.843 4.286 7.395 1.00 97.94 121 ASP A N 1
ATOM 915 C CA . ASP A 1 121 ? 19.524 3.246 6.621 1.00 97.94 121 ASP A CA 1
ATOM 916 C C . ASP A 1 121 ? 19.058 3.287 5.158 1.00 97.94 121 ASP A C 1
ATOM 918 O O . ASP A 1 121 ? 17.906 2.989 4.833 1.00 97.94 121 ASP A O 1
ATOM 922 N N . MET A 1 122 ? 19.966 3.678 4.264 1.00 97.50 122 MET A N 1
ATOM 923 C CA . MET A 1 122 ? 19.706 3.817 2.830 1.00 97.50 122 MET A CA 1
ATOM 924 C C . MET A 1 122 ? 20.148 2.600 2.005 1.00 97.50 122 MET A C 1
ATOM 926 O O . MET A 1 122 ? 20.107 2.659 0.772 1.00 97.50 122 MET A O 1
ATOM 930 N N . SER A 1 123 ? 20.534 1.492 2.648 1.00 98.25 123 SER A N 1
ATOM 931 C CA . SER A 1 123 ? 20.824 0.229 1.964 1.00 98.25 123 SER A CA 1
ATOM 932 C C . SER A 1 123 ? 19.610 -0.280 1.182 1.00 98.25 123 SER A C 1
ATOM 934 O O . SER A 1 123 ? 18.447 0.031 1.475 1.00 98.25 123 SER A O 1
ATOM 936 N N . ARG A 1 124 ? 19.867 -1.078 0.141 1.00 96.00 124 ARG A N 1
ATOM 937 C CA . ARG A 1 124 ? 18.805 -1.643 -0.701 1.00 96.00 124 ARG A CA 1
ATOM 938 C C . ARG A 1 124 ? 17.875 -2.532 0.124 1.00 96.00 124 ARG A C 1
ATOM 940 O O . ARG A 1 124 ? 16.659 -2.487 -0.065 1.00 96.00 124 ARG A O 1
ATOM 947 N N . GLU A 1 125 ? 18.445 -3.296 1.042 1.00 96.56 125 GLU A N 1
ATOM 948 C CA . GLU A 1 125 ? 17.774 -4.260 1.903 1.00 96.56 125 GLU A CA 1
ATOM 949 C C . GLU A 1 125 ? 16.875 -3.551 2.921 1.00 96.56 125 GLU A C 1
ATOM 951 O O . GLU A 1 125 ? 15.700 -3.906 3.045 1.00 96.56 125 GLU A O 1
ATOM 956 N N . ALA A 1 126 ? 17.377 -2.509 3.595 1.00 97.81 126 ALA A N 1
ATOM 957 C CA . ALA A 1 126 ? 16.568 -1.707 4.513 1.00 97.81 126 ALA A CA 1
ATOM 958 C C . ALA A 1 126 ? 15.440 -0.977 3.779 1.00 97.81 126 ALA A C 1
ATOM 960 O O . ALA A 1 126 ? 14.299 -0.966 4.241 1.00 97.81 126 ALA A O 1
ATOM 961 N N . ASN A 1 127 ? 15.712 -0.431 2.592 1.00 98.00 127 ASN A N 1
ATOM 962 C CA . ASN A 1 127 ? 14.685 0.216 1.778 1.00 98.00 127 ASN A CA 1
ATOM 963 C C . ASN A 1 127 ? 13.591 -0.758 1.318 1.00 98.00 127 ASN A C 1
ATOM 965 O O . ASN A 1 127 ? 12.419 -0.383 1.304 1.00 98.00 127 ASN A O 1
ATOM 969 N N . LEU A 1 128 ? 13.932 -2.011 0.998 1.00 97.25 128 LEU A N 1
ATOM 970 C CA . LEU A 1 128 ? 12.938 -3.053 0.719 1.00 97.25 128 LEU A CA 1
ATOM 971 C C . LEU A 1 128 ? 12.088 -3.369 1.954 1.00 97.25 128 LEU A C 1
ATOM 973 O O . LEU A 1 128 ? 10.863 -3.404 1.849 1.00 97.25 128 LEU A O 1
ATOM 977 N N . ARG A 1 129 ? 12.701 -3.533 3.134 1.00 97.44 129 ARG A N 1
ATOM 978 C CA . ARG A 1 129 ? 11.952 -3.760 4.382 1.00 97.44 129 ARG A CA 1
ATOM 979 C C . ARG A 1 129 ? 11.031 -2.583 4.719 1.00 97.44 129 ARG A C 1
ATOM 981 O O . ARG A 1 129 ? 9.863 -2.804 5.040 1.00 97.44 129 ARG A O 1
ATOM 988 N N . LYS A 1 130 ? 11.506 -1.340 4.574 1.00 98.12 130 LYS A N 1
ATOM 989 C CA . LYS A 1 130 ? 10.694 -0.116 4.715 1.00 98.12 130 LYS A CA 1
ATOM 990 C C . LYS A 1 130 ? 9.528 -0.091 3.726 1.00 98.12 130 LYS A C 1
ATOM 992 O O . LYS A 1 130 ? 8.400 0.185 4.130 1.00 98.12 130 LYS A O 1
ATOM 997 N N . ALA A 1 131 ? 9.766 -0.437 2.460 1.00 97.69 131 ALA A N 1
ATOM 998 C CA . ALA A 1 131 ? 8.717 -0.520 1.446 1.00 97.69 131 ALA A CA 1
ATOM 999 C C . ALA A 1 131 ? 7.634 -1.540 1.833 1.00 97.69 131 ALA A C 1
ATOM 1001 O O . ALA A 1 131 ? 6.457 -1.188 1.857 1.00 97.69 131 ALA A O 1
ATOM 1002 N N . VAL A 1 132 ? 8.016 -2.754 2.250 1.00 97.81 132 VAL A N 1
ATOM 1003 C CA . VAL A 1 132 ? 7.076 -3.784 2.736 1.00 97.81 132 VAL A CA 1
ATOM 1004 C C . VAL A 1 132 ? 6.273 -3.283 3.938 1.00 97.81 132 VAL A C 1
ATOM 1006 O O . VAL A 1 132 ? 5.046 -3.412 3.961 1.00 97.81 132 VAL A O 1
ATOM 1009 N N . ARG A 1 133 ? 6.933 -2.649 4.919 1.00 97.94 133 ARG A N 1
ATOM 1010 C CA . ARG A 1 133 ? 6.262 -2.057 6.087 1.00 97.94 133 ARG A CA 1
ATOM 1011 C C . ARG A 1 133 ? 5.233 -1.004 5.694 1.00 97.94 133 ARG A C 1
ATOM 1013 O O . ARG A 1 133 ? 4.146 -0.999 6.271 1.00 97.94 133 ARG A O 1
ATOM 1020 N N . LEU A 1 134 ? 5.567 -0.118 4.757 1.00 98.00 134 LEU A N 1
ATOM 1021 C CA . LEU A 1 134 ? 4.671 0.938 4.287 1.00 98.00 134 LEU A CA 1
ATOM 1022 C C . LEU A 1 134 ? 3.495 0.357 3.499 1.00 98.00 134 LEU A C 1
ATOM 1024 O O . LEU A 1 134 ? 2.346 0.636 3.845 1.00 98.00 134 LEU A O 1
ATOM 1028 N N . THR A 1 135 ? 3.759 -0.505 2.513 1.00 98.25 135 THR A N 1
ATOM 1029 C CA . THR A 1 135 ? 2.725 -1.177 1.711 1.00 98.25 135 THR A CA 1
ATOM 1030 C C . THR A 1 135 ? 1.730 -1.926 2.598 1.00 98.25 135 THR A C 1
ATOM 1032 O O . THR A 1 135 ? 0.524 -1.822 2.386 1.00 98.25 135 THR A O 1
ATOM 1035 N N . ALA A 1 136 ? 2.204 -2.611 3.642 1.00 98.38 136 ALA A N 1
ATOM 1036 C CA . ALA A 1 136 ? 1.340 -3.311 4.589 1.00 98.38 136 ALA A CA 1
ATOM 1037 C C . ALA A 1 136 ? 0.476 -2.372 5.452 1.00 98.38 136 ALA A C 1
ATOM 1039 O O . ALA A 1 136 ? -0.678 -2.688 5.744 1.00 98.38 136 ALA A O 1
ATOM 1040 N N . LYS A 1 137 ? 1.011 -1.224 5.891 1.00 98.62 137 LYS A N 1
ATOM 1041 C CA . LYS A 1 137 ? 0.325 -0.318 6.834 1.00 98.62 137 LYS A CA 1
ATOM 1042 C C . LYS A 1 137 ? -0.654 0.643 6.166 1.00 98.62 137 LYS A C 1
ATOM 1044 O O . LYS A 1 137 ? -1.621 1.041 6.817 1.00 98.62 137 LYS A O 1
ATOM 1049 N N . ILE A 1 138 ? -0.440 1.009 4.899 1.00 98.50 138 ILE A N 1
ATOM 1050 C CA . ILE A 1 138 ? -1.288 1.978 4.179 1.00 98.50 138 ILE A CA 1
ATOM 1051 C C . ILE A 1 138 ? -2.778 1.580 4.202 1.00 98.50 138 ILE A C 1
ATOM 1053 O O . ILE A 1 138 ? -3.584 2.408 4.638 1.00 98.50 138 ILE A O 1
ATOM 1057 N N . PRO A 1 139 ? -3.181 0.339 3.850 1.00 98.38 139 PRO A N 1
ATOM 1058 C CA . PRO A 1 139 ? -4.588 -0.064 3.910 1.00 98.38 139 PRO A CA 1
ATOM 1059 C C . PRO A 1 139 ? -5.190 0.067 5.316 1.00 98.38 139 PRO A C 1
ATOM 1061 O O . PRO A 1 139 ? -6.326 0.519 5.471 1.00 98.38 139 PRO A O 1
ATOM 1064 N N . THR A 1 140 ? -4.418 -0.271 6.355 1.00 98.69 140 THR A N 1
ATOM 1065 C CA . THR A 1 140 ? -4.838 -0.138 7.757 1.00 98.69 140 THR A CA 1
ATOM 1066 C C . THR A 1 140 ? -5.048 1.325 8.146 1.00 98.69 140 THR A C 1
ATOM 1068 O O . THR A 1 140 ? -6.037 1.635 8.806 1.00 98.69 140 THR A O 1
ATOM 1071 N N . ILE A 1 141 ? -4.161 2.236 7.728 1.00 98.62 141 ILE A N 1
ATOM 1072 C CA . ILE A 1 141 ? -4.289 3.681 7.989 1.00 98.62 141 ILE A CA 1
ATOM 1073 C C . ILE A 1 141 ? -5.551 4.233 7.328 1.00 98.62 141 ILE A C 1
ATOM 1075 O O . ILE A 1 141 ? -6.350 4.896 7.991 1.00 98.62 141 ILE A O 1
ATOM 1079 N N . VAL A 1 142 ? -5.747 3.931 6.041 1.00 98.44 142 VAL A N 1
ATOM 1080 C CA . VAL A 1 142 ? -6.899 4.415 5.269 1.00 98.44 142 VAL A CA 1
ATOM 1081 C C . VAL A 1 142 ? -8.205 3.920 5.892 1.00 98.44 142 VAL A C 1
ATOM 1083 O O . VAL A 1 142 ? -9.110 4.718 6.150 1.00 98.44 142 VAL A O 1
ATOM 1086 N N . ALA A 1 143 ? -8.289 2.627 6.213 1.00 98.50 143 ALA A N 1
ATOM 1087 C CA . ALA A 1 143 ? -9.471 2.051 6.840 1.00 98.50 143 ALA A CA 1
ATOM 1088 C C . ALA A 1 143 ? -9.715 2.602 8.255 1.00 98.50 143 ALA A C 1
ATOM 1090 O O . ALA A 1 143 ? -10.851 2.928 8.608 1.00 98.50 143 ALA A O 1
ATOM 1091 N N . ALA A 1 144 ? -8.661 2.753 9.063 1.00 98.44 144 ALA A N 1
ATOM 1092 C CA . ALA A 1 144 ? -8.767 3.317 10.404 1.00 98.44 144 ALA A CA 1
ATOM 1093 C C . ALA A 1 144 ? -9.294 4.755 10.360 1.00 98.44 144 ALA A C 1
ATOM 1095 O O . ALA A 1 144 ? -10.251 5.065 11.070 1.00 98.44 144 ALA A O 1
ATOM 1096 N N . PHE A 1 145 ? -8.731 5.611 9.501 1.00 98.50 145 PHE A N 1
ATOM 1097 C CA . PHE A 1 145 ? -9.172 6.998 9.382 1.00 98.50 145 PHE A CA 1
ATOM 1098 C C . PHE A 1 145 ? -10.608 7.106 8.856 1.00 98.50 145 PHE A C 1
ATOM 1100 O O . PHE A 1 145 ? -11.404 7.856 9.421 1.00 98.50 145 PHE A O 1
ATOM 1107 N N . HIS A 1 146 ? -10.976 6.307 7.845 1.00 98.12 146 HIS A N 1
ATOM 1108 C CA . HIS A 1 146 ? -12.349 6.240 7.331 1.00 98.12 146 HIS A CA 1
ATOM 1109 C C . HIS A 1 146 ? -13.367 5.957 8.446 1.00 98.12 146 HIS A C 1
ATOM 1111 O O . HIS A 1 146 ? -14.400 6.622 8.539 1.00 98.12 146 HIS A O 1
ATOM 1117 N N . ARG A 1 147 ? -13.051 5.010 9.333 1.00 98.06 147 ARG A N 1
ATOM 1118 C CA . ARG A 1 147 ? -13.929 4.645 10.450 1.00 98.06 147 ARG A CA 1
ATOM 1119 C C . ARG A 1 147 ? -13.936 5.694 11.550 1.00 98.06 147 ARG A C 1
ATOM 1121 O O . ARG A 1 147 ? -15.012 6.071 12.002 1.00 98.06 147 ARG A O 1
ATOM 1128 N N . ILE A 1 148 ? -12.768 6.216 11.926 1.00 97.69 148 ILE A N 1
ATOM 1129 C CA . ILE A 1 148 ? -12.633 7.275 12.937 1.00 97.69 148 ILE A CA 1
ATOM 1130 C C . ILE A 1 148 ? -13.465 8.501 12.549 1.00 97.69 148 ILE A C 1
ATOM 1132 O O . ILE A 1 148 ? -14.281 8.961 13.350 1.00 97.69 148 ILE A O 1
ATOM 1136 N N . ARG A 1 149 ? -13.325 9.000 11.313 1.00 96.62 149 ARG A N 1
ATOM 1137 C CA . ARG A 1 149 ? -14.075 10.183 10.863 1.00 96.62 149 ARG A CA 1
ATOM 1138 C C . ARG A 1 149 ? -15.585 9.930 10.789 1.00 96.62 149 ARG A C 1
ATOM 1140 O O . ARG A 1 149 ? -16.366 10.849 11.009 1.00 96.62 149 ARG A O 1
ATOM 1147 N N . GLY A 1 150 ? -15.986 8.680 10.539 1.00 96.31 150 GLY A N 1
ATOM 1148 C CA . GLY A 1 150 ? -17.376 8.219 10.579 1.00 96.31 150 GLY A CA 1
ATOM 1149 C C . GLY A 1 150 ? -17.908 7.899 11.982 1.00 96.31 150 GLY A C 1
ATOM 1150 O O . GLY A 1 150 ? -19.024 7.405 12.099 1.00 96.31 150 GLY A O 1
ATOM 1151 N N . GLY A 1 151 ? -17.131 8.126 13.050 1.00 96.19 151 GLY A N 1
ATOM 1152 C CA . GLY A 1 151 ? -17.533 7.812 14.428 1.00 96.19 151 GLY A CA 1
ATOM 1153 C C . GLY A 1 151 ? -17.585 6.312 14.750 1.00 96.19 151 GLY A C 1
ATOM 1154 O O . GLY A 1 151 ? -18.144 5.911 15.768 1.00 96.19 151 GLY A O 1
ATOM 1155 N N . GLN A 1 152 ? -17.006 5.468 13.898 1.00 97.38 152 GLN A N 1
ATOM 1156 C CA . GLN A 1 152 ? -16.994 4.017 14.042 1.00 97.38 152 GLN A CA 1
ATOM 1157 C C . GLN A 1 152 ? -15.710 3.532 14.730 1.00 97.38 152 GLN A C 1
ATOM 1159 O O . GLN A 1 152 ? -14.634 4.121 14.606 1.00 97.38 152 GLN A O 1
ATOM 1164 N N . ARG A 1 153 ? -15.790 2.390 15.425 1.00 96.44 153 ARG A N 1
ATOM 1165 C CA . ARG A 1 153 ? -14.611 1.744 16.029 1.00 96.44 153 ARG A CA 1
ATOM 1166 C C . ARG A 1 153 ? -13.663 1.220 14.952 1.00 96.44 153 ARG A C 1
ATOM 1168 O O . ARG A 1 153 ? -14.118 0.559 14.021 1.00 96.44 153 ARG A O 1
ATOM 1175 N N . VAL A 1 154 ? -12.359 1.443 15.121 1.00 97.56 154 VAL A N 1
ATOM 1176 C CA . VAL A 1 154 ? -11.313 0.881 14.249 1.00 97.56 154 VAL A CA 1
ATOM 1177 C C . VAL A 1 154 ? -11.334 -0.646 14.316 1.00 97.56 154 VAL A C 1
ATOM 1179 O O . VAL A 1 154 ? -11.380 -1.234 15.396 1.00 97.56 154 VAL A O 1
ATOM 1182 N N . VAL A 1 155 ? -11.272 -1.283 13.151 1.00 98.12 155 VAL A N 1
ATOM 1183 C CA . VAL A 1 155 ? -11.186 -2.737 13.012 1.00 98.12 155 VAL A CA 1
ATOM 1184 C C . VAL A 1 155 ? -9.715 -3.111 12.842 1.00 98.12 155 VAL A C 1
ATOM 1186 O O . VAL A 1 155 ? -9.055 -2.612 11.938 1.00 98.12 155 VAL A O 1
ATOM 1189 N N . LYS A 1 156 ? -9.187 -3.977 13.716 1.00 97.50 156 LYS A N 1
ATOM 1190 C CA . LYS A 1 156 ? -7.793 -4.446 13.626 1.00 97.50 156 LYS A CA 1
ATOM 1191 C C . LYS A 1 156 ? -7.594 -5.310 12.374 1.00 97.50 156 LYS A C 1
ATOM 1193 O O . LYS A 1 156 ? -8.527 -6.051 12.052 1.00 97.50 156 LYS A O 1
ATOM 1198 N N . PRO A 1 157 ? -6.420 -5.277 11.717 1.00 97.94 157 PRO A N 1
ATOM 1199 C CA . PRO A 1 157 ? -6.107 -6.169 10.601 1.00 97.94 157 PRO A CA 1
ATOM 1200 C C . PRO A 1 157 ? -6.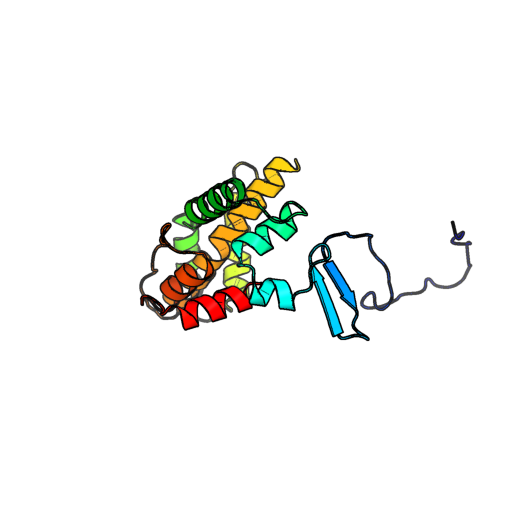121 -7.638 11.037 1.00 97.94 157 PRO A C 1
ATOM 1202 O O . PRO A 1 157 ? -5.934 -7.954 12.214 1.00 97.94 157 PRO A O 1
ATOM 1205 N N . ASN A 1 158 ? -6.360 -8.538 10.090 1.00 97.06 158 ASN A N 1
ATOM 1206 C CA . ASN A 1 158 ? -6.392 -9.978 10.311 1.00 97.06 158 ASN A CA 1
ATOM 1207 C C . ASN A 1 158 ? -5.402 -10.665 9.367 1.00 97.06 158 ASN A C 1
ATOM 1209 O O . ASN A 1 158 ? -5.574 -10.673 8.148 1.00 97.06 158 ASN A O 1
ATOM 1213 N N . ALA A 1 159 ? -4.381 -11.285 9.959 1.00 96.00 159 ALA A N 1
ATOM 1214 C CA . ALA A 1 159 ? -3.288 -11.921 9.232 1.00 96.00 159 ALA A CA 1
ATOM 1215 C C . ALA A 1 159 ? -3.713 -13.138 8.388 1.00 96.00 159 ALA A C 1
ATOM 1217 O O . ALA A 1 159 ? -2.971 -13.550 7.507 1.00 96.00 159 ALA A O 1
ATOM 1218 N N . LYS A 1 160 ? -4.909 -13.703 8.613 1.00 95.44 160 LYS A N 1
ATOM 1219 C CA . LYS A 1 160 ? -5.425 -14.848 7.842 1.00 95.44 160 LYS A CA 1
ATOM 1220 C C . LYS A 1 160 ? -5.982 -14.469 6.465 1.00 95.44 160 LYS A C 1
ATOM 1222 O O . LYS A 1 160 ? -6.332 -15.359 5.695 1.00 95.44 160 LYS A O 1
ATOM 1227 N N . TYR A 1 161 ? -6.138 -13.180 6.166 1.00 96.25 161 TYR A N 1
ATOM 1228 C CA . TYR A 1 161 ? -6.690 -12.712 4.894 1.00 96.25 161 TYR A CA 1
ATOM 1229 C C . TYR A 1 161 ? -5.617 -12.068 4.012 1.00 96.25 161 TYR A C 1
ATOM 1231 O O . TYR A 1 161 ? -4.695 -11.426 4.513 1.00 96.25 161 TYR A O 1
ATOM 1239 N N . ALA A 1 162 ? -5.779 -12.193 2.692 1.00 96.94 162 ALA A N 1
ATOM 1240 C CA . ALA A 1 162 ? -5.039 -11.392 1.718 1.00 96.94 162 ALA A CA 1
ATOM 1241 C C . ALA A 1 162 ? -5.348 -9.895 1.892 1.00 96.94 162 ALA A C 1
ATOM 1243 O O . ALA A 1 162 ? -6.384 -9.523 2.458 1.00 96.94 162 ALA A O 1
ATOM 1244 N N . THR A 1 163 ? -4.459 -9.038 1.402 1.00 98.12 163 THR A N 1
ATOM 1245 C CA . THR A 1 163 ? -4.461 -7.593 1.676 1.00 98.12 163 THR A CA 1
ATOM 1246 C C . THR A 1 163 ? -5.758 -6.933 1.224 1.00 98.12 163 THR A C 1
ATOM 1248 O O . THR A 1 163 ? -6.398 -6.246 2.019 1.00 98.12 163 THR A O 1
ATOM 1251 N N . ALA A 1 164 ? -6.211 -7.223 0.003 1.00 98.00 164 ALA A N 1
ATOM 1252 C CA . ALA A 1 164 ? -7.461 -6.703 -0.550 1.00 98.00 164 ALA A CA 1
ATOM 1253 C C . ALA A 1 164 ? -8.688 -7.064 0.304 1.00 98.00 164 ALA A C 1
ATOM 1255 O O . ALA A 1 164 ? -9.525 -6.219 0.639 1.00 98.00 164 ALA A O 1
ATOM 1256 N N . LYS A 1 165 ? -8.775 -8.338 0.705 1.00 98.25 165 LYS A N 1
ATOM 1257 C CA . LYS A 1 165 ? -9.878 -8.864 1.515 1.00 98.25 165 LYS A CA 1
ATOM 1258 C C . LYS A 1 165 ? -9.880 -8.264 2.916 1.00 98.25 165 LYS A C 1
ATOM 1260 O O . LYS A 1 165 ? -10.939 -7.902 3.432 1.00 98.25 165 LYS A O 1
ATOM 1265 N N . ASP A 1 166 ? -8.707 -8.163 3.535 1.00 98.38 166 ASP A N 1
ATOM 1266 C CA . ASP A 1 166 ? -8.581 -7.592 4.870 1.00 98.38 166 ASP A CA 1
ATOM 1267 C C . ASP A 1 166 ? -8.871 -6.089 4.871 1.00 98.38 166 ASP A C 1
ATOM 1269 O O . ASP A 1 166 ? -9.556 -5.603 5.767 1.00 98.38 166 ASP A O 1
ATOM 1273 N N . TYR A 1 167 ? -8.440 -5.367 3.836 1.00 98.44 167 TYR A N 1
ATOM 1274 C CA . TYR A 1 167 ? -8.739 -3.950 3.651 1.00 98.44 167 TYR A CA 1
ATOM 1275 C C . TYR A 1 167 ? -10.246 -3.677 3.566 1.00 98.44 167 TYR A C 1
ATOM 1277 O O . TYR A 1 167 ? -10.768 -2.872 4.340 1.00 98.44 167 TYR A O 1
ATOM 1285 N N . LEU A 1 168 ? -10.976 -4.403 2.709 1.00 97.94 168 LEU A N 1
ATOM 1286 C CA . LEU A 1 168 ? -12.438 -4.286 2.620 1.00 97.94 168 LEU A CA 1
ATOM 1287 C C . LEU A 1 168 ? -13.126 -4.593 3.950 1.00 97.94 168 LEU A C 1
ATOM 1289 O O . LEU A 1 168 ? -14.047 -3.879 4.359 1.00 97.94 168 LEU A O 1
ATOM 1293 N N . ARG A 1 169 ? -12.663 -5.633 4.651 1.00 98.19 169 ARG A N 1
ATOM 1294 C CA . ARG A 1 169 ? -13.168 -5.985 5.981 1.00 98.19 169 ARG A CA 1
ATOM 1295 C C . ARG A 1 169 ? -12.910 -4.871 6.989 1.00 98.19 169 ARG A C 1
ATOM 1297 O O . ARG A 1 169 ? -13.781 -4.572 7.801 1.00 98.19 169 ARG A O 1
ATOM 1304 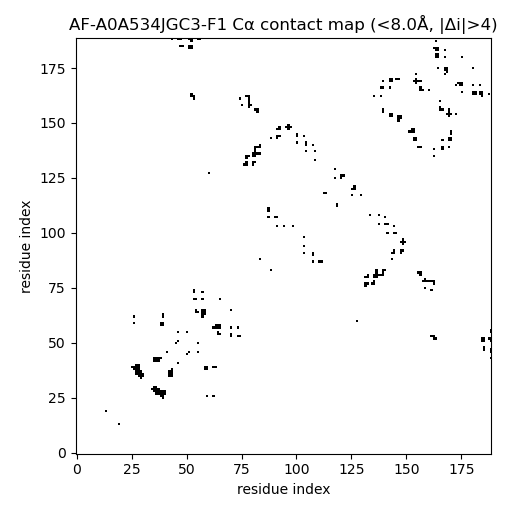N N . MET A 1 170 ? -11.728 -4.260 6.953 1.00 98.50 170 MET A N 1
ATOM 1305 C CA . MET A 1 170 ? -11.378 -3.165 7.851 1.00 98.50 170 MET A CA 1
ATOM 1306 C C . MET A 1 170 ? -12.188 -1.906 7.567 1.00 98.50 170 MET A C 1
ATOM 1308 O O . MET A 1 170 ? -12.544 -1.243 8.529 1.00 98.50 170 MET A O 1
ATOM 1312 N N . ILE A 1 171 ? -12.513 -1.586 6.310 1.00 97.19 171 ILE A N 1
ATOM 1313 C CA . ILE A 1 171 ? -13.377 -0.443 5.967 1.00 97.19 171 ILE A CA 1
ATOM 1314 C C . ILE A 1 171 ? -14.816 -0.698 6.412 1.00 97.19 171 ILE A C 1
ATOM 1316 O O . ILE A 1 171 ? -15.379 0.073 7.191 1.00 97.19 171 ILE A O 1
ATOM 1320 N N . THR A 1 172 ? -15.402 -1.799 5.945 1.00 96.69 172 THR A N 1
ATOM 1321 C CA . THR A 1 172 ? -16.837 -2.079 6.112 1.00 96.69 172 THR A CA 1
ATOM 1322 C C . THR A 1 172 ? -17.181 -2.569 7.517 1.00 96.69 172 THR A C 1
ATOM 1324 O O . THR A 1 172 ? -18.283 -2.343 8.010 1.00 96.69 172 THR A O 1
ATOM 1327 N N . GLY A 1 173 ? -16.237 -3.221 8.198 1.00 96.56 173 GLY A N 1
ATOM 1328 C CA . GLY A 1 173 ? -16.475 -3.938 9.449 1.00 96.56 173 GLY A CA 1
ATOM 1329 C C . GLY A 1 173 ? -17.139 -5.305 9.267 1.00 96.56 173 GLY A C 1
ATOM 1330 O O . GLY A 1 173 ? -17.395 -5.978 10.263 1.00 96.56 173 GLY A O 1
ATOM 1331 N N . LEU A 1 174 ? -17.387 -5.737 8.028 1.00 95.50 174 LEU A N 1
ATOM 1332 C CA . LEU A 1 174 ? -18.043 -7.000 7.690 1.00 95.50 174 LEU A CA 1
ATOM 1333 C C . LEU A 1 174 ? -17.081 -7.913 6.928 1.00 95.50 174 LEU A C 1
ATOM 1335 O O . LEU A 1 174 ? -16.130 -7.453 6.303 1.00 95.50 174 LEU A O 1
ATOM 1339 N N . LYS A 1 175 ? -17.314 -9.228 6.965 1.00 94.81 175 LYS A N 1
ATOM 1340 C CA . LYS A 1 175 ? -16.552 -10.172 6.136 1.00 94.81 175 LYS A CA 1
ATOM 1341 C C . LYS A 1 175 ? -16.995 -10.000 4.673 1.00 94.81 175 LYS A C 1
ATOM 1343 O O . LYS A 1 175 ? -18.145 -10.324 4.387 1.00 94.81 175 LYS A O 1
ATOM 1348 N N . PRO A 1 176 ? -16.128 -9.532 3.755 1.00 93.81 176 PRO A N 1
ATOM 1349 C CA . PRO A 1 176 ? -16.505 -9.395 2.354 1.00 93.81 176 PRO A CA 1
ATOM 1350 C C . PRO A 1 176 ? -16.655 -10.774 1.705 1.00 93.81 176 PRO A C 1
ATOM 1352 O O . PRO A 1 176 ? -15.945 -11.728 2.063 1.00 93.81 176 PRO A O 1
ATOM 1355 N N . ASP A 1 177 ? -17.560 -10.866 0.733 1.00 95.94 177 ASP A N 1
ATOM 1356 C CA . ASP A 1 177 ? -17.653 -12.032 -0.136 1.00 95.94 177 ASP A CA 1
ATOM 1357 C C . ASP A 1 177 ? -16.417 -12.149 -1.051 1.00 95.94 177 ASP A C 1
ATOM 1359 O O . ASP A 1 177 ? -15.565 -11.256 -1.137 1.00 95.94 177 ASP A O 1
ATOM 1363 N N . ASN A 1 178 ? -16.287 -13.295 -1.720 1.00 95.75 178 ASN A N 1
ATOM 1364 C CA . ASN A 1 178 ? -15.119 -13.574 -2.553 1.00 95.75 178 ASN A CA 1
ATOM 1365 C C . ASN A 1 178 ? -15.080 -12.720 -3.830 1.00 95.75 178 ASN A C 1
ATOM 1367 O O . ASN A 1 178 ? -13.991 -12.434 -4.324 1.00 95.75 178 ASN A O 1
ATOM 1371 N N . ARG A 1 179 ? -16.233 -12.280 -4.348 1.00 97.44 179 ARG A N 1
ATOM 1372 C CA . ARG A 1 179 ? -16.305 -11.453 -5.556 1.00 97.44 179 ARG A CA 1
ATOM 1373 C C . ARG A 1 179 ? -15.827 -10.035 -5.260 1.00 97.44 179 ARG A C 1
ATOM 1375 O O . ARG A 1 179 ? -14.968 -9.533 -5.975 1.00 97.44 179 ARG A O 1
ATOM 1382 N N . ALA A 1 180 ? -16.318 -9.420 -4.188 1.00 97.62 180 ALA A N 1
ATOM 1383 C CA . ALA A 1 180 ? -15.877 -8.111 -3.724 1.00 97.62 180 ALA A CA 1
ATOM 1384 C C . ALA A 1 180 ? -14.380 -8.119 -3.383 1.00 97.62 180 ALA A C 1
ATOM 1386 O O . ALA A 1 180 ? -13.650 -7.221 -3.799 1.00 97.62 180 ALA A O 1
ATOM 1387 N N . ALA A 1 181 ? -13.905 -9.165 -2.695 1.00 97.50 181 ALA A N 1
ATOM 1388 C CA . ALA A 1 181 ? -12.482 -9.338 -2.412 1.00 97.50 181 ALA A CA 1
ATOM 1389 C C . ALA A 1 181 ? -11.637 -9.417 -3.692 1.00 97.50 181 ALA A C 1
ATOM 1391 O O . ALA A 1 181 ? -10.601 -8.762 -3.758 1.00 97.50 181 ALA A O 1
ATOM 1392 N N . ARG A 1 182 ? -12.091 -10.158 -4.715 1.00 97.81 182 ARG A N 1
ATOM 1393 C CA . ARG A 1 182 ? -11.385 -10.245 -6.001 1.00 97.81 182 ARG A CA 1
ATOM 1394 C C . ARG A 1 182 ? -11.410 -8.930 -6.778 1.00 97.81 182 ARG A C 1
ATOM 1396 O O . ARG A 1 182 ? -10.398 -8.568 -7.357 1.00 97.81 182 ARG A O 1
ATOM 1403 N N . ILE A 1 183 ? -12.525 -8.200 -6.779 1.00 98.12 183 ILE A N 1
ATOM 1404 C CA . ILE A 1 183 ? -12.601 -6.880 -7.428 1.00 98.12 183 ILE A CA 1
ATOM 1405 C C . ILE A 1 183 ? -11.609 -5.911 -6.782 1.00 98.12 183 ILE A C 1
ATOM 1407 O O . ILE A 1 183 ? -10.896 -5.210 -7.491 1.00 98.12 183 ILE A O 1
ATOM 1411 N N . MET A 1 184 ? -11.534 -5.892 -5.448 1.00 98.31 184 MET A N 1
ATOM 1412 C CA . MET A 1 184 ? -10.559 -5.056 -4.748 1.00 98.31 184 MET A CA 1
ATOM 1413 C C . MET A 1 184 ? -9.122 -5.489 -5.041 1.00 98.31 184 MET A C 1
ATOM 1415 O O . MET A 1 184 ? -8.265 -4.639 -5.220 1.00 98.31 184 MET A O 1
ATOM 1419 N N . ASP A 1 185 ? -8.857 -6.792 -5.105 1.00 98.50 185 ASP A N 1
ATOM 1420 C CA . ASP A 1 185 ? -7.533 -7.319 -5.442 1.00 98.50 185 ASP A CA 1
ATOM 1421 C C . ASP A 1 185 ? -7.085 -6.868 -6.837 1.00 98.50 185 ASP A C 1
ATOM 1423 O O . ASP A 1 185 ? -5.990 -6.341 -6.980 1.00 98.50 185 ASP A O 1
ATOM 1427 N N . ILE A 1 186 ? -7.979 -6.943 -7.828 1.00 98.38 186 ILE A N 1
ATOM 1428 C CA . ILE A 1 186 ? -7.736 -6.423 -9.180 1.00 98.38 186 ILE A CA 1
ATOM 1429 C C . ILE A 1 186 ? -7.524 -4.907 -9.168 1.00 98.38 186 ILE A C 1
ATOM 1431 O O . ILE A 1 186 ? -6.657 -4.419 -9.874 1.00 98.38 186 ILE A O 1
ATOM 1435 N N . ALA A 1 187 ? -8.288 -4.154 -8.374 1.00 97.94 187 ALA A N 1
ATOM 1436 C CA . ALA A 1 187 ? -8.144 -2.700 -8.295 1.00 97.94 187 ALA A CA 1
ATOM 1437 C C . ALA A 1 187 ? -6.823 -2.245 -7.644 1.00 97.94 187 ALA A C 1
ATOM 1439 O O . ALA A 1 187 ? -6.449 -1.082 -7.783 1.00 97.94 187 ALA A O 1
ATOM 1440 N N . LEU A 1 188 ? -6.155 -3.127 -6.895 1.00 97.69 188 LEU A N 1
ATOM 1441 C CA . LEU A 1 188 ? -4.849 -2.862 -6.289 1.00 97.69 188 LEU A CA 1
ATOM 1442 C C . LEU A 1 188 ? -3.668 -3.259 -7.194 1.00 97.69 188 LEU A C 1
ATOM 1444 O O . LEU A 1 188 ? -2.538 -2.886 -6.873 1.00 97.69 188 LEU A O 1
ATOM 1448 N N . ILE A 1 189 ? -3.917 -4.019 -8.267 1.00 97.00 189 ILE A N 1
ATOM 1449 C CA . ILE A 1 189 ? -2.944 -4.379 -9.315 1.00 97.00 189 ILE A CA 1
ATOM 1450 C C . ILE A 1 189 ? -2.833 -3.216 -10.305 1.00 97.00 189 ILE A C 1
ATOM 1452 O O . ILE A 1 189 ? -1.685 -2.781 -10.559 1.00 97.00 189 ILE A O 1
#

Foldseek 3Di:
DDDPDDDPDDDDDDPPCVVPDDDDDQAWDADPVVRFIDGLNHTLVCCLVPHFLLQSVCCRLVVDGDDPVRSVVLLLLLLVLQFDDPVLLVQLLPDALPPDLVNNLVVSLVVVLVVDPCNVPPDSVSVSSVVSNSVSHSLQSSLSSLQSSVVHDFDGFDSVDGRLQRSVCRNVVDRDDPVSSSVSRSVSD

Secondary structure (DSSP, 8-state):
--------SPPP--GGGTT------SSEEEETTTTEEEETTEEHHHHHHH--HHHHHHHHHHSS---HHHHHHHHHHHHHH-PPPHHHHHHHHHS-TTS-HHHHHHHHHHHHHHT-TTTT--SHHHHHHHHHHHHHHHHHHHHHHHHHHTTPPPPPP-TTS-HHHHHHHHHHSS---HHHHHHHHHHH-